Protein AF-A0A3N5Y6A4-F1 (afdb_monomer)

Foldseek 3Di:
DDDDDDDDDDPQPDDPPDRPPCDPVNVVCVVCVPVNLVVQVVDDPLSNVLSVLVVVLVVLLPDPDDDPVRLVVLVVQLPDQSWDWDADPVHRVDIDTNGDNNVSSVVSVLSVLLCVLLVVQVVCVVVVNHDLLVLQVDPSSVSSLLVNLVVDALVVLLVVVVVCVVVPVLVSPHDLSSLLSSCQRPVDLVSLLSLLVDDDDPSNVVVLVCLLVSDDPVSSLVSLLSSLVRLVRVLVSLLCLCARPVVPPSSVVSLVVLCVPPSRNVSSVVSNVPPDCPDD

Nearest PDB structures (foldseek):
  5qsu-assembly2_A  TM=1.923E-01  e=2.099E+00  Homo sapiens
  9hcj-assembly1_D0  TM=2.127E-01  e=3.971E+00  Dictyostelium discoideum

pLDDT: mean 81.41, std 21.02, range [21.42, 98.06]

Secondary structure (DSSP, 8-state):
---------------TT------HHHHHHHTTHHHHHHHHTTS-HHHHHHHHHHHHHHHHHH-SS--HHHHHHHHHGGG---EEEEE-SS-TT-EEEEEEHHHHHHHHHHHHHHHHHHHHHHHHHHTT---HHHHHHSHHHHHHHHHHHHHS-HHHHHHHHHHHHHTTGGGTT--HHHHHHHHHHH--HHHHHHHHHSPP-HHHHHHHHHHHHHS-HHHHHHHHHHHHTSHHHHHHHHHHHHHHHTTSHHHHHHHHHHTTSTTTHHHHHHHHHTS-----

Radius of gyration: 23.73 Å; Cα contacts (8 Å, |Δi|>4): 276; chains: 1; bounding box: 57×48×66 Å

Solvent-accessible surface area (backbone atoms only — not comparable to full-atom values): 16134 Å² total; per-residue (Å²): 144,80,90,83,86,77,88,85,81,89,83,78,83,83,57,92,86,65,81,78,82,72,48,73,66,55,55,61,47,62,77,37,58,69,61,47,51,58,61,39,65,76,50,59,70,69,61,36,50,52,49,53,51,50,54,50,47,58,52,57,56,70,48,90,78,79,53,72,67,55,54,51,51,40,60,67,31,53,80,46,84,57,62,44,67,45,72,29,91,91,41,81,92,40,71,40,78,77,42,49,46,20,62,48,27,47,51,34,52,53,50,51,54,29,52,53,50,19,52,52,49,50,51,27,50,77,71,73,61,63,56,64,57,64,34,53,74,34,69,66,46,37,52,8,47,42,53,40,52,73,72,50,54,48,75,55,33,36,54,52,50,52,52,39,56,74,72,42,44,85,78,50,71,62,50,51,65,52,51,40,40,48,31,74,41,34,59,42,69,68,57,47,53,55,52,47,70,44,86,79,48,76,42,43,54,54,49,61,73,40,34,80,82,68,42,58,71,73,58,28,51,51,52,30,58,57,31,32,74,33,74,96,41,21,55,60,24,44,34,50,43,43,74,76,32,58,87,38,69,69,49,42,53,49,50,61,51,30,53,74,32,88,90,37,19,67,49,38,51,51,30,55,70,66,53,67,89,80,69,136

Sequence (280 aa):
MVKLIGCFLLCVVATRGVAIEISYAQLAMLQNEGEASLQMSALNHEVTDIWHQHLRLHRLAKSEVVSVNEQTWVSSLLSTEAILSVPNPDHPNQQLVVVDIAKQASAVKILWEMKSMAEDIERQWQYGSLDWKNVVLHQDKSRAMRWWLTTISTARAEQVAEHAIQQGIEYVSVNNAMLSALIQQSRSPVLMQYLWANTPDAFTYQVLQQVPNQLNEADAIEQLIVASRNQPLASQAIMLLAKHYSHNQKAQMFLQSALNDPQLQWLTAAAVGMLKDSQP

Structure (mmCIF, N/CA/C/O backbone):
data_AF-A0A3N5Y6A4-F1
#
_entry.id   AF-A0A3N5Y6A4-F1
#
loop_
_atom_site.group_PDB
_atom_site.id
_atom_site.type_symbol
_atom_site.label_atom_id
_atom_site.label_alt_id
_atom_site.label_comp_id
_atom_site.label_asym_id
_atom_site.label_entity_id
_atom_site.label_seq_id
_atom_site.pdbx_PDB_ins_code
_atom_site.Cartn_x
_atom_site.Cartn_y
_atom_site.Cartn_z
_atom_site.occupancy
_atom_site.B_iso_or_equiv
_atom_site.auth_seq_id
_atom_site.auth_comp_id
_atom_site.auth_asym_id
_atom_site.auth_atom_id
_atom_site.pdbx_PDB_model_num
ATOM 1 N N . MET A 1 1 ? 29.453 32.729 -1.874 1.00 29.81 1 MET A N 1
ATOM 2 C CA . MET A 1 1 ? 28.543 32.764 -0.710 1.00 29.81 1 MET A CA 1
ATOM 3 C C . MET A 1 1 ? 27.140 33.056 -1.234 1.00 29.81 1 MET A C 1
ATOM 5 O O . MET A 1 1 ? 26.782 34.211 -1.387 1.00 29.81 1 MET A O 1
ATOM 9 N N . VAL A 1 2 ? 26.386 32.015 -1.598 1.00 23.30 2 VAL A N 1
ATOM 10 C CA . VAL A 1 2 ? 24.963 32.120 -1.952 1.00 23.30 2 VAL A CA 1
ATOM 11 C C . VAL A 1 2 ? 24.243 31.071 -1.115 1.00 23.30 2 VAL A C 1
ATOM 13 O O . VAL A 1 2 ? 24.497 29.878 -1.249 1.00 23.30 2 VAL A O 1
ATOM 16 N N . LYS A 1 3 ? 23.429 31.555 -0.176 1.00 25.36 3 LYS A N 1
ATOM 17 C CA . LYS A 1 3 ? 22.459 30.770 0.585 1.00 25.36 3 LYS A CA 1
ATOM 18 C C . LYS A 1 3 ? 21.300 30.438 -0.353 1.00 25.36 3 LYS A C 1
ATOM 20 O O . LYS A 1 3 ? 20.711 31.363 -0.902 1.00 25.36 3 LYS A O 1
ATOM 25 N N . LEU A 1 4 ? 20.927 29.168 -0.456 1.00 23.72 4 LEU A N 1
ATOM 26 C CA . LEU A 1 4 ? 19.594 28.764 -0.898 1.00 23.72 4 LEU A CA 1
ATOM 27 C C . LEU A 1 4 ? 19.011 27.827 0.160 1.00 23.72 4 LEU A C 1
ATOM 29 O O . LEU A 1 4 ? 19.348 26.654 0.264 1.00 23.72 4 LEU A O 1
ATOM 33 N N . ILE A 1 5 ? 18.199 28.447 1.012 1.00 24.91 5 ILE A N 1
ATOM 34 C CA . ILE A 1 5 ? 17.208 27.827 1.883 1.00 24.91 5 ILE A CA 1
ATOM 35 C C . ILE A 1 5 ? 15.956 27.638 1.023 1.00 24.91 5 ILE A C 1
ATOM 37 O O . ILE A 1 5 ? 15.548 28.587 0.355 1.00 24.91 5 ILE A O 1
ATOM 41 N N . GLY A 1 6 ? 15.314 26.474 1.089 1.00 21.42 6 GLY A N 1
ATOM 42 C CA . GLY A 1 6 ? 13.953 26.307 0.578 1.00 21.42 6 GLY A CA 1
ATOM 43 C C . GLY A 1 6 ? 13.579 24.849 0.349 1.00 21.42 6 GLY A C 1
ATOM 44 O O . GLY A 1 6 ? 14.158 24.203 -0.510 1.00 21.42 6 GLY A O 1
ATOM 45 N N . CYS A 1 7 ? 12.631 24.361 1.151 1.00 23.98 7 CYS A N 1
ATOM 46 C CA . CYS A 1 7 ? 11.949 23.063 1.102 1.00 23.98 7 CYS A CA 1
ATOM 47 C C . CYS A 1 7 ? 11.617 22.557 -0.314 1.00 23.98 7 CYS A C 1
ATOM 49 O O . CYS A 1 7 ? 11.451 23.384 -1.191 1.00 23.98 7 CYS A O 1
ATOM 51 N N . PHE A 1 8 ? 11.401 21.245 -0.507 1.00 23.36 8 PHE A N 1
ATOM 52 C CA . PHE A 1 8 ? 10.146 20.675 -1.054 1.00 23.36 8 PHE A CA 1
ATOM 53 C C . PHE A 1 8 ? 10.215 19.129 -1.198 1.00 23.36 8 PHE A C 1
ATOM 55 O O . PHE A 1 8 ? 11.091 18.584 -1.855 1.00 23.36 8 PHE A O 1
ATOM 62 N N . LEU A 1 9 ? 9.252 18.472 -0.530 1.00 23.77 9 LEU A N 1
ATOM 63 C CA . LEU A 1 9 ? 8.676 17.117 -0.661 1.00 23.77 9 LEU A CA 1
ATOM 64 C C . LEU A 1 9 ? 9.557 15.877 -0.960 1.00 23.77 9 LEU A C 1
ATOM 66 O O . LEU A 1 9 ? 9.969 15.626 -2.088 1.00 23.77 9 LEU A O 1
ATOM 70 N N . LEU A 1 10 ? 9.621 14.970 0.030 1.00 23.70 10 LEU A N 1
ATOM 71 C CA . LEU A 1 10 ? 9.764 13.527 -0.201 1.00 23.70 10 LEU A CA 1
ATOM 72 C C . LEU A 1 10 ? 8.507 12.994 -0.917 1.00 23.70 10 LEU A C 1
ATOM 74 O O . LEU A 1 10 ? 7.420 13.012 -0.343 1.00 23.70 10 LEU A O 1
ATOM 78 N N . CYS A 1 11 ? 8.661 12.437 -2.118 1.00 23.33 11 CYS A N 1
ATOM 79 C CA . CYS A 1 11 ? 7.702 11.487 -2.688 1.00 23.33 11 CYS A CA 1
ATOM 80 C C . CYS A 1 11 ? 8.304 10.081 -2.600 1.00 23.33 11 CYS A C 1
ATOM 82 O O . CYS A 1 11 ? 8.929 9.588 -3.534 1.00 23.33 11 CYS A O 1
ATOM 84 N N . VAL A 1 12 ? 8.135 9.441 -1.442 1.00 28.64 12 VAL A N 1
ATOM 85 C CA . VAL A 1 12 ? 8.373 8.004 -1.287 1.00 28.64 12 VAL A CA 1
ATOM 86 C C . VAL A 1 12 ? 7.067 7.309 -1.647 1.00 28.64 12 VAL A C 1
ATOM 88 O O . VAL A 1 12 ? 6.155 7.228 -0.825 1.00 28.64 12 VAL A O 1
ATOM 91 N N . VAL A 1 13 ? 6.954 6.801 -2.875 1.00 28.20 13 VAL A N 1
ATOM 92 C CA . VAL A 1 13 ? 5.905 5.826 -3.204 1.00 28.20 13 VAL A CA 1
ATOM 93 C C . VAL A 1 13 ? 6.341 4.490 -2.606 1.00 28.20 13 VAL A C 1
ATOM 95 O O . VAL A 1 13 ? 6.973 3.655 -3.249 1.00 28.20 13 VAL A O 1
ATOM 98 N N . ALA A 1 14 ? 6.054 4.315 -1.318 1.00 27.81 14 ALA A N 1
ATOM 99 C CA . ALA A 1 14 ? 6.255 3.060 -0.614 1.00 27.81 14 ALA A CA 1
ATOM 100 C C . ALA A 1 14 ? 5.181 2.054 -1.053 1.00 27.81 14 ALA A C 1
ATOM 102 O O . ALA A 1 14 ? 4.108 1.967 -0.466 1.00 27.81 14 ALA A O 1
ATOM 103 N N . THR A 1 15 ? 5.488 1.248 -2.066 1.00 29.31 15 THR A N 1
ATOM 104 C CA . THR A 1 15 ? 4.905 -0.092 -2.202 1.00 29.31 15 THR A CA 1
ATOM 105 C C . THR A 1 15 ? 6.057 -1.086 -2.131 1.00 29.31 15 THR A C 1
ATOM 107 O O . THR A 1 15 ? 6.825 -1.255 -3.074 1.00 29.31 15 THR A O 1
ATOM 110 N N . ARG A 1 16 ? 6.260 -1.704 -0.959 1.00 33.81 16 ARG A N 1
ATOM 111 C CA . ARG A 1 16 ? 7.357 -2.665 -0.782 1.00 33.81 16 ARG A CA 1
ATOM 112 C C . ARG A 1 16 ? 7.176 -3.838 -1.751 1.00 33.81 16 ARG A C 1
ATOM 114 O O . ARG A 1 16 ? 6.150 -4.516 -1.753 1.00 33.81 16 ARG A O 1
ATOM 121 N N . GLY A 1 17 ? 8.188 -3.978 -2.600 1.00 29.50 17 GLY A N 1
ATOM 122 C CA . GLY A 1 17 ? 8.308 -4.879 -3.743 1.00 29.50 17 GLY A CA 1
ATOM 123 C C . GLY A 1 17 ? 9.467 -4.438 -4.645 1.00 29.50 17 GLY A C 1
ATOM 124 O O . GLY A 1 17 ? 10.233 -5.278 -5.093 1.00 29.50 17 GLY A O 1
ATOM 125 N N . VAL A 1 18 ? 9.666 -3.123 -4.805 1.00 30.48 18 VAL A N 1
ATOM 126 C CA . VAL A 1 18 ? 10.885 -2.507 -5.357 1.00 30.48 18 VAL A CA 1
ATOM 127 C C . VAL A 1 18 ? 11.051 -1.143 -4.680 1.00 30.48 18 VAL A C 1
ATOM 129 O O . VAL A 1 18 ? 10.431 -0.164 -5.084 1.00 30.48 18 VAL A O 1
ATOM 132 N N . ALA A 1 19 ? 11.835 -1.066 -3.604 1.00 31.95 19 ALA A N 1
ATOM 133 C CA . ALA A 1 19 ? 12.287 0.230 -3.110 1.00 31.95 19 ALA A CA 1
ATOM 134 C C . ALA A 1 19 ? 13.387 0.705 -4.065 1.00 31.95 19 ALA A C 1
ATOM 136 O O . ALA A 1 19 ? 14.514 0.225 -3.999 1.00 31.95 19 ALA A O 1
ATOM 137 N N . ILE A 1 20 ? 13.047 1.593 -5.000 1.00 37.28 20 ILE A N 1
ATOM 138 C CA . ILE A 1 20 ? 14.066 2.384 -5.686 1.00 37.28 20 ILE A CA 1
ATOM 139 C C . ILE A 1 20 ? 14.471 3.448 -4.668 1.00 37.28 20 ILE A C 1
ATOM 141 O O . ILE A 1 20 ? 13.775 4.448 -4.499 1.00 37.28 20 ILE A O 1
ATOM 145 N N . GLU A 1 21 ? 15.545 3.196 -3.923 1.00 32.97 21 GLU A N 1
ATOM 146 C CA . GLU A 1 21 ? 16.225 4.248 -3.171 1.00 32.97 21 GLU A CA 1
ATOM 147 C C . GLU A 1 21 ? 16.802 5.232 -4.188 1.00 32.97 21 GLU A C 1
ATOM 149 O O . GLU A 1 21 ? 17.900 5.059 -4.708 1.00 32.97 21 GLU A O 1
ATOM 154 N N . ILE A 1 22 ? 16.006 6.243 -4.530 1.00 37.53 22 ILE A N 1
ATOM 155 C CA . ILE A 1 22 ? 16.483 7.401 -5.271 1.00 37.53 22 ILE A CA 1
ATOM 156 C C . ILE A 1 22 ? 17.215 8.264 -4.242 1.00 37.53 22 ILE A C 1
ATOM 158 O O . ILE A 1 22 ? 16.592 8.927 -3.414 1.00 37.53 22 ILE A O 1
ATOM 162 N N . SER A 1 23 ? 18.543 8.203 -4.246 1.00 38.47 23 SER A N 1
ATOM 163 C CA . SER A 1 23 ? 19.399 9.068 -3.437 1.00 38.47 23 SER A CA 1
ATOM 164 C C . SER A 1 23 ? 19.050 10.545 -3.671 1.00 38.47 23 SER A C 1
ATOM 166 O O . SER A 1 23 ? 18.637 10.944 -4.762 1.00 38.47 23 SER A O 1
ATOM 168 N N . TYR A 1 24 ? 19.265 11.393 -2.662 1.00 33.81 24 TYR A N 1
ATOM 169 C CA . TYR A 1 24 ? 19.078 12.847 -2.780 1.00 33.81 24 TYR A CA 1
ATOM 170 C C . TYR A 1 24 ? 19.855 13.460 -3.964 1.00 33.81 24 TYR A C 1
ATOM 172 O O . TYR A 1 24 ? 19.405 14.444 -4.545 1.00 33.81 24 TYR A O 1
ATOM 180 N N . ALA A 1 25 ? 20.972 12.844 -4.372 1.00 36.28 25 ALA A N 1
ATOM 181 C CA . ALA A 1 25 ? 21.728 13.221 -5.565 1.00 36.28 25 ALA A CA 1
ATOM 182 C C . ALA A 1 25 ? 20.976 12.906 -6.873 1.00 36.28 25 ALA A C 1
ATOM 184 O O . ALA A 1 25 ? 20.958 13.733 -7.782 1.00 36.28 25 ALA A O 1
ATOM 185 N N . GLN A 1 26 ? 20.290 11.760 -6.956 1.00 41.31 26 GLN A N 1
ATOM 186 C CA . GLN A 1 26 ? 19.441 11.412 -8.101 1.00 41.31 26 GLN A CA 1
ATOM 187 C C . GLN A 1 26 ? 18.209 12.331 -8.185 1.00 41.31 26 GLN A C 1
ATOM 189 O O . GLN A 1 26 ? 17.842 12.749 -9.277 1.00 41.31 26 GLN A O 1
ATOM 194 N N . LEU A 1 27 ? 17.619 12.736 -7.054 1.00 39.78 27 LEU A N 1
ATOM 195 C CA . LEU A 1 27 ? 16.531 13.728 -7.020 1.00 39.78 27 LEU A CA 1
ATOM 196 C C . LEU A 1 27 ? 16.988 15.139 -7.434 1.00 39.78 27 LEU A C 1
ATOM 198 O O . LEU A 1 27 ? 16.269 15.817 -8.167 1.00 39.78 27 LEU A O 1
ATOM 202 N N . ALA A 1 28 ? 18.188 15.563 -7.027 1.00 38.38 28 ALA A N 1
ATOM 203 C CA . ALA A 1 28 ? 18.762 16.851 -7.421 1.00 38.38 28 ALA A CA 1
ATOM 204 C C . ALA A 1 28 ? 19.146 16.906 -8.915 1.00 38.38 28 ALA A C 1
ATOM 206 O O . ALA A 1 28 ? 18.964 17.943 -9.548 1.00 38.38 28 ALA A O 1
ATOM 207 N N . MET A 1 29 ? 19.610 15.795 -9.507 1.00 43.16 29 MET A N 1
ATOM 208 C CA . MET A 1 29 ? 19.894 15.715 -10.952 1.00 43.16 29 MET A CA 1
ATOM 209 C C . MET A 1 29 ? 18.623 15.623 -11.817 1.00 43.16 29 MET A C 1
ATOM 211 O O . MET A 1 29 ? 18.630 16.081 -12.958 1.00 43.16 29 MET A O 1
ATOM 215 N N . LEU A 1 30 ? 17.522 15.080 -11.283 1.00 45.34 30 LEU A N 1
ATOM 216 C CA . LEU A 1 30 ? 16.233 14.964 -11.982 1.00 45.34 30 LEU A CA 1
ATOM 217 C C . LEU A 1 30 ? 15.452 16.287 -12.073 1.00 45.34 30 LEU A C 1
ATOM 219 O O . LEU A 1 30 ? 14.619 16.435 -12.963 1.00 45.34 30 LEU A O 1
ATOM 223 N N . GLN A 1 31 ? 15.702 17.261 -11.191 1.00 46.34 31 GLN A N 1
ATOM 224 C CA . GLN A 1 31 ? 15.016 18.564 -11.240 1.00 46.34 31 GLN A CA 1
ATOM 225 C C . GLN A 1 31 ? 15.518 19.480 -12.365 1.00 46.34 31 GLN A C 1
ATOM 227 O O . GLN A 1 31 ? 14.853 20.463 -12.682 1.00 46.34 31 GLN A O 1
ATOM 232 N N . ASN A 1 32 ? 16.649 19.147 -12.996 1.00 55.31 32 ASN A N 1
ATOM 233 C CA . ASN A 1 32 ? 17.253 19.960 -14.046 1.00 55.31 32 ASN A CA 1
ATOM 234 C C . ASN A 1 32 ? 17.803 19.083 -15.187 1.00 55.31 32 ASN A C 1
ATOM 236 O O . ASN A 1 32 ? 18.981 19.151 -15.539 1.00 55.31 32 ASN A O 1
ATOM 240 N N . GLU A 1 33 ? 16.935 18.246 -15.780 1.00 56.00 33 GLU A N 1
ATOM 241 C CA . GLU A 1 33 ? 17.269 17.311 -16.876 1.00 56.00 33 GLU A CA 1
ATOM 242 C C . GLU A 1 33 ? 18.083 17.980 -18.011 1.00 56.00 33 GLU A C 1
ATOM 244 O O . GLU A 1 33 ? 18.983 17.360 -18.582 1.00 56.00 33 GLU A O 1
ATOM 249 N N . GLY A 1 34 ? 17.816 19.262 -18.301 1.00 53.09 34 GLY A N 1
ATOM 250 C CA . GLY A 1 34 ? 18.542 20.054 -19.302 1.00 53.09 34 GLY A CA 1
ATOM 251 C C . GLY A 1 34 ? 19.971 20.441 -18.898 1.00 53.09 34 GLY A C 1
ATOM 252 O O . GLY A 1 34 ? 20.890 20.312 -19.705 1.00 53.09 34 GLY A O 1
ATOM 253 N N . GLU A 1 35 ? 20.192 20.865 -17.650 1.00 53.56 35 GLU A N 1
ATOM 254 C CA . GLU A 1 35 ? 21.533 21.213 -17.150 1.00 53.56 35 GLU A CA 1
ATOM 255 C C . GLU A 1 35 ? 22.391 19.963 -16.920 1.00 53.56 35 GLU A C 1
ATOM 257 O O . GLU A 1 35 ? 23.578 19.959 -17.255 1.00 53.56 35 GLU A O 1
ATOM 262 N N . ALA A 1 36 ? 21.785 18.872 -16.439 1.00 54.12 36 ALA A N 1
ATOM 263 C CA . ALA A 1 36 ? 22.457 17.586 -16.281 1.00 54.12 36 ALA A CA 1
ATOM 264 C C . ALA A 1 36 ? 22.908 17.012 -17.636 1.00 54.12 36 ALA A C 1
ATOM 266 O O . ALA A 1 36 ? 24.035 16.535 -17.759 1.00 54.12 36 ALA A O 1
ATOM 267 N N . SER A 1 37 ? 22.078 17.115 -18.683 1.00 51.84 37 SER A N 1
ATOM 268 C CA . SER A 1 37 ? 22.459 16.684 -20.036 1.00 51.84 37 SER A CA 1
ATOM 269 C C . SER A 1 37 ? 23.629 17.497 -20.607 1.00 51.84 37 SER A C 1
ATOM 271 O O . SER A 1 37 ? 24.486 16.930 -21.283 1.00 51.84 37 SER A O 1
ATOM 273 N N . LEU A 1 38 ? 23.694 18.805 -20.329 1.00 51.97 38 LEU A N 1
ATOM 274 C CA . LEU A 1 38 ? 24.788 19.675 -20.776 1.00 51.97 38 LEU A CA 1
ATOM 275 C C . LEU A 1 38 ? 26.102 19.367 -20.043 1.00 51.97 38 LEU A C 1
ATOM 277 O O . LEU A 1 38 ? 27.149 19.286 -20.682 1.00 51.97 38 LEU A O 1
ATOM 281 N N . GLN A 1 39 ? 26.060 19.119 -18.733 1.00 51.88 39 GLN A N 1
ATOM 282 C CA . GLN A 1 39 ? 27.253 18.766 -17.952 1.00 51.88 39 GLN A CA 1
ATOM 283 C C . GLN A 1 39 ? 27.778 17.358 -18.279 1.00 51.88 39 GLN A C 1
ATOM 285 O O . GLN A 1 39 ? 28.988 17.155 -18.342 1.00 51.88 39 GLN A O 1
ATOM 290 N N . MET A 1 40 ? 26.888 16.400 -18.556 1.00 51.22 40 MET A N 1
ATOM 291 C CA . MET A 1 40 ? 27.264 15.025 -18.919 1.00 51.22 40 MET A CA 1
ATOM 292 C C . MET A 1 40 ? 27.767 14.898 -20.364 1.00 51.22 40 MET A C 1
ATOM 294 O O . MET A 1 40 ? 28.529 13.983 -20.664 1.00 51.22 40 MET A O 1
ATOM 298 N N . SER A 1 41 ? 27.399 15.823 -21.260 1.00 47.47 41 SER A N 1
ATOM 299 C CA . SER A 1 41 ? 27.942 15.883 -22.629 1.00 47.47 41 SER A CA 1
ATOM 300 C C . SER A 1 41 ? 29.424 16.286 -22.691 1.00 47.47 41 SER A C 1
ATOM 302 O O . SER A 1 41 ? 30.064 16.131 -23.727 1.00 47.47 41 SER A O 1
ATOM 304 N N . ALA A 1 42 ? 29.979 16.778 -21.576 1.00 46.69 42 ALA A N 1
ATOM 305 C CA . ALA A 1 42 ? 31.404 17.057 -21.413 1.00 46.69 42 ALA A CA 1
ATOM 306 C C . ALA A 1 42 ? 32.217 15.836 -20.918 1.00 46.69 42 ALA A C 1
ATOM 308 O O . ALA A 1 42 ? 33.428 15.950 -20.728 1.00 46.69 42 ALA A O 1
ATOM 309 N N . LEU A 1 43 ? 31.570 14.685 -20.684 1.00 54.16 43 LEU A N 1
ATOM 310 C CA . LEU A 1 43 ? 32.196 13.432 -20.241 1.00 54.16 43 LEU A CA 1
ATOM 311 C C . LEU A 1 43 ? 32.405 12.451 -21.412 1.00 54.16 43 LEU A C 1
ATOM 313 O O . LEU A 1 43 ? 32.023 12.718 -22.547 1.00 54.16 43 LEU A O 1
ATOM 317 N N . ASN A 1 44 ? 33.050 11.310 -21.133 1.00 67.31 44 ASN A N 1
ATOM 318 C CA . ASN A 1 44 ? 33.272 10.226 -22.098 1.00 67.31 44 ASN A CA 1
ATOM 319 C C . ASN A 1 44 ? 31.950 9.768 -22.753 1.00 67.31 44 ASN A C 1
ATOM 321 O O . ASN A 1 44 ? 30.928 9.667 -22.075 1.00 67.31 44 ASN A O 1
ATOM 325 N N .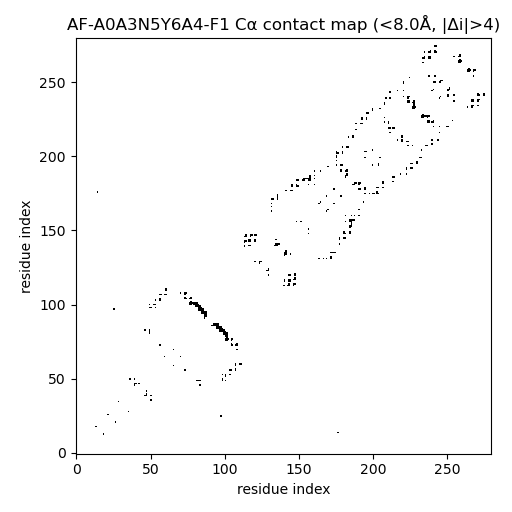 HIS A 1 45 ? 32.004 9.419 -24.042 1.00 70.69 45 HIS A N 1
ATOM 326 C CA . HIS A 1 45 ? 30.865 9.011 -24.873 1.00 70.69 45 HIS A CA 1
ATOM 327 C C . HIS A 1 45 ? 30.005 7.914 -24.219 1.00 70.69 45 HIS A C 1
ATOM 329 O O . HIS A 1 45 ? 28.779 7.972 -24.274 1.00 70.69 45 HIS A O 1
ATOM 335 N N . GLU A 1 46 ? 30.635 6.958 -23.535 1.00 74.44 46 GLU A N 1
ATOM 336 C CA . GLU A 1 46 ? 29.951 5.873 -22.823 1.00 74.44 46 GLU A CA 1
ATOM 337 C C . GLU A 1 46 ? 29.043 6.383 -21.688 1.00 74.44 46 GLU A C 1
ATOM 339 O O . GLU A 1 46 ? 27.909 5.933 -21.537 1.00 74.44 46 GLU A O 1
ATOM 344 N N . VAL A 1 47 ? 29.492 7.383 -20.923 1.00 76.00 47 VAL A N 1
ATOM 345 C CA . VAL A 1 47 ? 28.703 7.980 -19.831 1.00 76.00 47 VAL A CA 1
ATOM 346 C C . VAL A 1 47 ? 27.496 8.731 -20.388 1.00 76.00 47 VAL A C 1
ATOM 348 O O . VAL A 1 47 ? 26.392 8.631 -19.847 1.00 76.00 47 VAL A O 1
ATOM 351 N N . THR A 1 48 ? 27.693 9.461 -21.486 1.00 75.06 48 THR A N 1
ATOM 352 C CA . THR A 1 48 ? 26.625 10.188 -22.177 1.00 75.06 48 THR A CA 1
ATOM 353 C C . THR A 1 48 ? 25.563 9.230 -22.729 1.00 75.06 48 THR A C 1
ATOM 355 O O . THR A 1 48 ? 24.367 9.485 -22.568 1.00 75.06 48 THR A O 1
ATOM 358 N N . ASP A 1 49 ? 25.968 8.091 -23.295 1.00 84.56 49 ASP A N 1
ATOM 359 C CA . ASP A 1 49 ? 25.044 7.082 -23.825 1.00 84.56 49 ASP A CA 1
ATOM 360 C C . ASP A 1 49 ? 24.206 6.427 -22.723 1.00 84.56 49 ASP A C 1
ATOM 362 O O . ASP A 1 49 ? 22.981 6.335 -22.853 1.00 84.56 49 ASP A O 1
ATOM 366 N N . ILE A 1 50 ? 24.833 6.027 -21.610 1.00 85.44 50 ILE A N 1
ATOM 367 C CA . ILE A 1 50 ? 24.127 5.473 -20.444 1.00 85.44 50 ILE A CA 1
ATOM 368 C C . ILE A 1 50 ? 23.109 6.491 -19.915 1.00 85.44 50 ILE A C 1
ATOM 370 O O . ILE A 1 50 ? 21.960 6.146 -19.630 1.00 85.44 50 ILE A O 1
ATOM 374 N N . TRP A 1 51 ? 23.487 7.767 -19.843 1.00 84.19 51 TRP A N 1
ATOM 375 C CA . TRP A 1 51 ? 22.590 8.827 -19.392 1.00 84.19 51 TRP A CA 1
ATOM 376 C C . TRP A 1 51 ? 21.391 9.034 -20.331 1.00 84.19 51 TRP A C 1
ATOM 378 O O . TRP A 1 51 ? 20.251 9.147 -19.878 1.00 84.19 51 TRP A O 1
ATOM 388 N N . HIS A 1 52 ? 21.600 9.017 -21.649 1.00 87.00 52 HIS A N 1
ATOM 389 C CA . HIS A 1 52 ? 20.497 9.106 -22.608 1.00 87.00 52 HIS A CA 1
ATOM 390 C C . HIS A 1 52 ? 19.555 7.900 -22.539 1.00 87.00 52 HIS A C 1
ATOM 392 O O . HIS A 1 52 ? 18.334 8.072 -22.623 1.00 87.00 52 HIS A O 1
ATOM 398 N N . GLN A 1 53 ? 20.091 6.690 -22.349 1.00 91.50 53 GLN A N 1
ATOM 399 C CA . GLN A 1 53 ? 19.279 5.489 -22.141 1.00 91.50 53 GLN A CA 1
ATOM 400 C C . GLN A 1 53 ? 18.436 5.610 -20.866 1.00 91.50 53 GLN A C 1
ATOM 402 O O . GLN A 1 53 ? 17.234 5.345 -20.911 1.00 91.50 53 GLN A O 1
ATOM 407 N N . HIS A 1 54 ? 19.028 6.096 -19.772 1.00 89.50 54 HIS A N 1
ATOM 408 C CA . HIS A 1 54 ? 18.329 6.381 -18.519 1.00 89.50 54 HIS A CA 1
ATOM 409 C C . HIS A 1 54 ? 17.155 7.354 -18.714 1.00 89.50 54 HIS A C 1
ATOM 411 O O . HIS A 1 54 ? 16.016 7.037 -18.360 1.00 89.50 54 HIS A O 1
ATOM 417 N N . LEU A 1 55 ? 17.398 8.510 -19.341 1.00 87.44 55 LEU A N 1
ATOM 418 C CA . LEU A 1 55 ? 16.356 9.511 -19.594 1.00 87.44 55 LEU A CA 1
ATOM 419 C C . LEU A 1 55 ? 15.238 8.965 -20.491 1.00 87.44 55 LEU A C 1
ATOM 421 O O . LEU A 1 55 ? 14.053 9.233 -20.265 1.00 87.44 55 LEU A O 1
ATOM 425 N N . ARG A 1 56 ? 15.593 8.168 -21.504 1.00 91.81 56 ARG A N 1
ATOM 426 C CA . ARG A 1 56 ? 14.608 7.537 -22.386 1.00 91.81 56 ARG A CA 1
ATOM 427 C C . ARG A 1 56 ? 13.763 6.506 -21.642 1.00 91.81 56 ARG A C 1
ATOM 429 O O . ARG A 1 56 ? 12.546 6.519 -21.810 1.00 91.81 56 ARG A O 1
ATOM 436 N N . LEU A 1 57 ? 14.364 5.660 -20.805 1.00 90.00 57 LEU A N 1
ATOM 437 C CA . LEU A 1 57 ? 13.637 4.704 -19.963 1.00 90.00 57 LEU A CA 1
ATOM 438 C C . LEU A 1 57 ? 12.675 5.415 -19.007 1.00 90.00 57 LEU A C 1
ATOM 440 O O . LEU A 1 57 ? 11.518 5.016 -18.890 1.00 90.00 57 LEU A O 1
ATOM 444 N N . HIS A 1 58 ? 13.108 6.515 -18.393 1.00 86.75 58 HIS A N 1
ATOM 445 C CA . HIS A 1 58 ? 12.255 7.322 -17.522 1.00 86.75 58 HIS A CA 1
ATOM 446 C C . HIS A 1 58 ? 11.052 7.925 -18.267 1.00 86.75 58 HIS A C 1
ATOM 448 O O . HIS A 1 58 ? 9.926 7.881 -17.766 1.00 86.75 58 HIS A O 1
ATOM 454 N N . ARG A 1 59 ? 11.255 8.432 -19.492 1.00 88.12 59 ARG A N 1
ATOM 455 C CA . ARG A 1 59 ? 10.158 8.906 -20.353 1.00 88.12 59 ARG A CA 1
ATOM 456 C C . ARG A 1 59 ? 9.183 7.775 -20.684 1.00 88.12 59 ARG A C 1
ATOM 458 O O . ARG A 1 59 ? 7.978 7.938 -20.525 1.00 88.12 59 ARG A O 1
ATOM 465 N N . LEU A 1 60 ? 9.713 6.626 -21.091 1.00 88.19 60 LEU A N 1
ATOM 466 C CA . LEU A 1 60 ? 8.942 5.445 -21.478 1.00 88.19 60 LEU A CA 1
ATOM 467 C C . LEU A 1 60 ? 8.126 4.841 -20.327 1.00 88.19 60 LEU A C 1
ATOM 469 O O . LEU A 1 60 ? 7.022 4.349 -20.559 1.00 88.19 60 LEU A O 1
ATOM 473 N N . ALA A 1 61 ? 8.611 4.931 -19.087 1.00 86.50 61 ALA A N 1
ATOM 474 C CA . ALA A 1 61 ? 7.844 4.543 -17.903 1.00 86.50 61 ALA A CA 1
ATOM 475 C C . ALA A 1 61 ? 6.521 5.331 -17.793 1.00 86.50 61 ALA A C 1
ATOM 477 O O . ALA A 1 61 ? 5.479 4.792 -17.405 1.00 86.50 61 ALA A O 1
ATOM 478 N N . LYS A 1 62 ? 6.558 6.617 -18.157 1.00 83.12 62 LYS A N 1
ATOM 479 C CA . LYS A 1 62 ? 5.421 7.541 -18.052 1.00 83.12 62 LYS A CA 1
ATOM 480 C C . LYS A 1 62 ? 4.481 7.474 -19.253 1.00 83.12 62 LYS A C 1
ATOM 482 O O . LYS A 1 62 ? 3.317 7.818 -19.096 1.00 83.12 62 LYS A O 1
ATOM 487 N N . SER A 1 63 ? 4.948 6.992 -20.403 1.00 83.75 63 SER A N 1
ATOM 488 C CA . SER A 1 63 ? 4.126 6.849 -21.606 1.00 83.75 63 SER A CA 1
ATOM 489 C C . SER A 1 63 ? 2.897 5.958 -21.378 1.00 83.75 63 SER A C 1
ATOM 491 O O . SER A 1 63 ? 2.973 4.919 -20.714 1.00 83.75 63 SER A O 1
ATOM 493 N N . GLU A 1 64 ? 1.763 6.376 -21.940 1.00 76.25 64 GLU A N 1
ATOM 494 C CA . GLU A 1 64 ? 0.530 5.577 -22.014 1.00 76.25 64 GLU A CA 1
ATOM 495 C C . GLU A 1 64 ? 0.565 4.631 -23.217 1.00 76.25 64 GLU A C 1
ATOM 497 O O . GLU A 1 64 ? 0.239 3.456 -23.098 1.00 76.25 64 GLU A O 1
ATOM 502 N N . VAL A 1 65 ? 1.047 5.126 -24.360 1.00 82.06 65 VAL A N 1
ATOM 503 C CA . VAL A 1 65 ? 1.195 4.350 -25.593 1.00 82.06 65 VAL A CA 1
ATOM 504 C C . VAL A 1 65 ? 2.672 4.109 -25.863 1.00 82.06 65 VAL A C 1
ATOM 506 O O . VAL A 1 65 ? 3.480 5.038 -25.834 1.00 82.06 65 VAL A O 1
ATOM 509 N N . VAL A 1 66 ? 3.014 2.854 -26.138 1.00 86.69 66 VAL A N 1
ATOM 510 C CA . VAL A 1 66 ? 4.384 2.413 -26.404 1.00 86.69 66 VAL A CA 1
ATOM 511 C C . VAL A 1 66 ? 4.392 1.627 -27.704 1.00 86.69 66 VAL A C 1
ATOM 513 O O . VAL A 1 66 ? 3.628 0.678 -27.875 1.00 86.69 66 VAL A O 1
ATOM 516 N N . SER A 1 67 ? 5.263 2.014 -28.629 1.00 91.06 67 SER A N 1
ATOM 517 C CA . SER A 1 67 ? 5.427 1.324 -29.906 1.00 91.06 67 SER A CA 1
ATOM 518 C C . SER A 1 67 ? 6.151 -0.019 -29.752 1.00 91.06 67 SER A C 1
ATOM 520 O O . SER A 1 67 ? 6.956 -0.220 -28.842 1.00 91.06 67 SER A O 1
ATOM 522 N N . VAL A 1 68 ? 5.944 -0.932 -30.708 1.00 91.62 68 VAL A N 1
ATOM 523 C CA . VAL A 1 68 ? 6.663 -2.222 -30.771 1.00 91.62 68 VAL A CA 1
ATOM 524 C C . VAL A 1 68 ? 8.183 -2.018 -30.794 1.00 91.62 68 VAL A C 1
ATOM 526 O O . VAL A 1 68 ? 8.925 -2.771 -30.163 1.00 91.62 68 VAL A O 1
ATOM 529 N N . ASN A 1 69 ? 8.656 -0.963 -31.462 1.00 93.62 69 ASN A N 1
ATOM 530 C CA . ASN A 1 69 ? 10.078 -0.625 -31.509 1.00 93.62 69 ASN A CA 1
ATOM 531 C C . ASN A 1 69 ? 10.620 -0.244 -30.126 1.00 93.62 69 ASN A C 1
ATOM 533 O O . ASN A 1 69 ? 11.722 -0.648 -29.766 1.00 93.62 69 ASN A O 1
ATOM 537 N N . GLU A 1 70 ? 9.854 0.501 -29.330 1.00 92.56 70 GLU A N 1
ATOM 538 C CA . GLU A 1 70 ? 10.238 0.860 -27.962 1.00 92.56 70 GLU A CA 1
ATOM 539 C C . GLU A 1 70 ? 10.197 -0.347 -27.026 1.00 92.56 70 GLU A C 1
ATOM 541 O O . GLU A 1 70 ? 11.110 -0.513 -26.221 1.00 92.56 70 GLU A O 1
ATOM 546 N N . GLN A 1 71 ? 9.210 -1.233 -27.174 1.00 92.94 71 GLN A N 1
ATOM 547 C CA . GLN A 1 71 ? 9.159 -2.493 -26.426 1.00 92.94 71 GLN A CA 1
ATOM 548 C C . GLN A 1 71 ? 10.352 -3.400 -26.748 1.00 92.94 71 GLN A C 1
ATOM 550 O O . GLN A 1 71 ? 10.971 -3.970 -25.846 1.00 92.94 71 GLN A O 1
ATOM 555 N N . THR A 1 72 ? 10.709 -3.494 -28.030 1.00 94.94 72 THR A N 1
ATOM 556 C CA . THR A 1 72 ? 11.876 -4.255 -28.495 1.00 94.94 72 THR A CA 1
ATOM 557 C C . THR A 1 72 ? 13.167 -3.641 -27.958 1.00 94.94 72 THR A C 1
ATOM 559 O O . THR A 1 72 ? 14.026 -4.358 -27.448 1.00 94.94 72 THR A O 1
ATOM 562 N N . TRP A 1 73 ? 13.280 -2.311 -27.992 1.00 95.88 73 TRP A N 1
ATOM 563 C CA . TRP A 1 73 ? 14.422 -1.590 -27.438 1.00 95.88 73 TRP A CA 1
ATOM 564 C C . TRP A 1 73 ? 14.572 -1.828 -25.931 1.00 95.88 73 TRP A C 1
ATOM 566 O O . TRP A 1 73 ? 15.640 -2.250 -25.501 1.00 95.88 73 TRP A O 1
ATOM 576 N N . VAL A 1 74 ? 13.511 -1.674 -25.130 1.00 9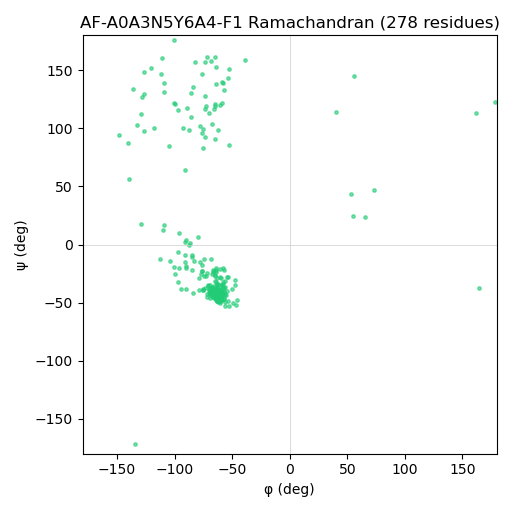4.81 74 VAL A N 1
ATOM 577 C CA . VAL A 1 74 ? 13.562 -1.974 -23.684 1.00 94.81 74 VAL A CA 1
ATOM 578 C C . VAL A 1 74 ? 13.931 -3.435 -23.432 1.00 94.81 74 VAL A C 1
ATOM 580 O O . VAL A 1 74 ? 14.749 -3.717 -22.561 1.00 94.81 74 VAL A O 1
ATOM 583 N N . SER A 1 75 ? 13.396 -4.366 -24.224 1.00 94.81 75 SER A N 1
ATOM 584 C CA . SER A 1 75 ? 13.729 -5.790 -24.099 1.00 94.81 75 SER A CA 1
ATOM 585 C C . SER A 1 75 ? 15.207 -6.069 -24.379 1.00 94.81 75 SER A C 1
ATOM 587 O O . SER A 1 75 ? 15.809 -6.882 -23.681 1.00 94.81 75 SER A O 1
ATOM 589 N N . SER A 1 76 ? 15.812 -5.365 -25.341 1.00 96.00 76 SER A N 1
ATOM 590 C CA . SER A 1 76 ? 17.245 -5.495 -25.643 1.00 96.00 76 SER A CA 1
ATOM 591 C C . SER A 1 76 ? 18.154 -5.003 -24.510 1.00 96.00 76 SER A C 1
ATOM 593 O O . SER A 1 76 ? 19.290 -5.453 -24.392 1.00 96.00 76 SER A O 1
ATOM 595 N N . LEU A 1 77 ? 17.649 -4.116 -23.646 1.00 94.12 77 LEU A N 1
ATOM 596 C CA . LEU A 1 77 ? 18.397 -3.564 -22.518 1.00 94.12 77 LEU A CA 1
ATOM 597 C C . LEU A 1 77 ? 18.367 -4.453 -21.270 1.00 94.12 77 LEU A C 1
ATOM 599 O O . LEU A 1 77 ? 19.106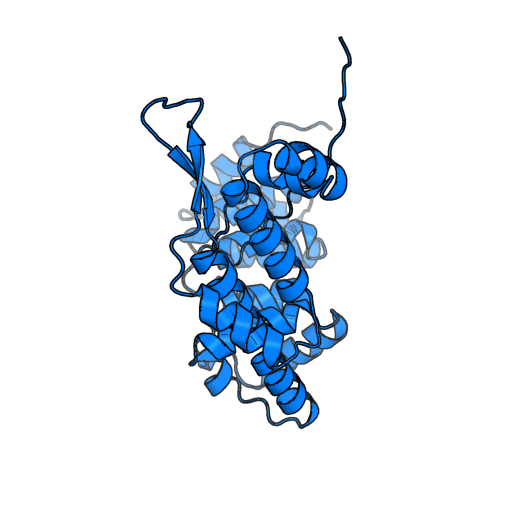 -4.187 -20.331 1.00 94.12 77 LEU A O 1
ATOM 603 N N . LEU A 1 78 ? 17.559 -5.515 -21.230 1.00 92.25 78 LEU A N 1
ATOM 604 C CA . LEU A 1 78 ? 17.442 -6.371 -20.039 1.00 92.25 78 LEU A CA 1
ATOM 605 C C . LEU A 1 78 ? 18.732 -7.132 -19.700 1.00 92.25 78 LEU A C 1
ATOM 607 O O . LEU A 1 78 ? 18.909 -7.539 -18.555 1.00 92.25 78 LEU A O 1
ATOM 611 N N . SER A 1 79 ? 19.614 -7.327 -20.680 1.00 92.81 79 SER A N 1
ATOM 612 C CA . SER A 1 79 ? 20.892 -8.030 -20.529 1.00 92.81 79 SER A CA 1
ATOM 613 C C . SER A 1 79 ? 22.109 -7.106 -20.628 1.00 92.81 79 SER A C 1
ATOM 615 O O . SER A 1 79 ? 23.218 -7.594 -20.817 1.00 92.81 79 SER A O 1
ATOM 617 N N . THR A 1 80 ? 21.919 -5.784 -20.583 1.00 92.56 80 THR A N 1
ATOM 618 C CA . THR A 1 80 ? 23.041 -4.840 -20.669 1.00 92.56 80 THR A CA 1
ATOM 619 C C . THR A 1 80 ? 23.821 -4.773 -19.355 1.00 92.56 80 THR A C 1
ATOM 621 O O . THR A 1 80 ? 23.236 -4.847 -18.277 1.00 92.56 80 THR A O 1
ATOM 624 N N . GLU A 1 81 ? 25.133 -4.562 -19.440 1.00 92.06 81 GLU A N 1
ATOM 625 C CA . GLU A 1 81 ? 26.002 -4.280 -18.285 1.00 92.06 81 GLU A CA 1
ATOM 626 C C . GLU A 1 81 ? 26.239 -2.770 -18.093 1.00 92.06 81 GLU A C 1
ATOM 628 O O . GLU A 1 81 ? 27.074 -2.355 -17.294 1.00 92.06 81 GLU A O 1
ATOM 633 N N . ALA A 1 82 ? 25.494 -1.934 -18.824 1.00 90.06 82 ALA A N 1
ATOM 634 C CA . ALA A 1 82 ? 25.564 -0.480 -18.752 1.00 90.06 82 ALA A CA 1
ATOM 635 C C . ALA A 1 82 ? 25.184 0.044 -17.354 1.00 90.06 82 ALA A C 1
ATOM 637 O O . ALA A 1 82 ? 24.002 0.197 -17.016 1.00 90.06 82 ALA A O 1
ATOM 638 N N . ILE A 1 83 ? 26.211 0.336 -16.555 1.00 87.75 83 ILE A N 1
ATOM 639 C CA . ILE A 1 83 ? 26.107 0.825 -15.181 1.00 87.75 83 ILE A CA 1
ATOM 640 C C . ILE A 1 83 ? 26.917 2.115 -15.045 1.00 87.75 83 ILE A C 1
ATOM 642 O O . ILE A 1 83 ? 28.099 2.162 -15.376 1.00 87.75 83 ILE A O 1
ATOM 646 N N . LEU A 1 84 ? 26.292 3.154 -14.493 1.00 84.25 84 LEU A N 1
ATOM 647 C CA . LEU A 1 84 ? 26.984 4.359 -14.048 1.00 84.25 84 LEU A CA 1
ATOM 648 C C . LEU A 1 84 ? 27.163 4.294 -12.535 1.00 84.25 84 LEU A C 1
ATOM 650 O O . LEU A 1 84 ? 26.172 4.232 -11.803 1.00 84.25 84 LEU A O 1
ATOM 654 N N . SER A 1 85 ? 28.408 4.368 -12.070 1.00 82.56 85 SER A N 1
ATOM 655 C CA . SER A 1 85 ? 28.738 4.383 -10.644 1.00 82.56 85 SER A CA 1
ATOM 656 C C . SER A 1 85 ? 29.617 5.575 -10.286 1.00 82.56 85 SER A C 1
ATOM 658 O O . SER A 1 85 ? 30.434 6.020 -11.090 1.00 82.56 85 SER A O 1
ATOM 660 N N . VAL A 1 86 ? 29.467 6.079 -9.062 1.00 79.00 86 VAL A N 1
ATOM 661 C CA . VAL A 1 86 ? 30.307 7.139 -8.488 1.00 79.00 86 VAL A CA 1
ATOM 662 C C . VAL A 1 86 ? 30.993 6.637 -7.216 1.00 79.00 86 VAL A C 1
ATOM 664 O O . VAL A 1 86 ? 30.453 5.755 -6.547 1.00 79.00 86 VAL A O 1
ATOM 667 N N . PRO A 1 87 ? 32.173 7.159 -6.844 1.00 74.25 87 PRO A N 1
ATOM 668 C CA . PRO A 1 87 ? 32.791 6.831 -5.562 1.00 74.25 87 PRO A CA 1
ATOM 669 C C . PRO A 1 87 ? 31.876 7.202 -4.388 1.00 74.25 87 PRO A C 1
ATOM 671 O O . PRO A 1 87 ? 31.250 8.264 -4.401 1.00 74.25 87 PRO A O 1
ATOM 674 N N . ASN A 1 88 ? 31.812 6.350 -3.365 1.00 78.00 88 ASN A N 1
ATOM 675 C CA . ASN A 1 88 ? 31.101 6.675 -2.133 1.00 78.00 88 ASN A CA 1
ATOM 676 C C . ASN A 1 88 ? 31.918 7.715 -1.334 1.00 78.00 88 ASN A C 1
ATOM 678 O O . ASN A 1 88 ? 33.053 7.410 -0.951 1.00 78.00 88 ASN A O 1
ATOM 682 N N . PRO A 1 89 ? 31.377 8.920 -1.059 1.00 71.94 89 PRO A N 1
ATOM 683 C CA . PRO A 1 89 ? 32.107 9.963 -0.338 1.00 71.94 89 PRO A CA 1
ATOM 684 C C . PRO A 1 89 ? 32.471 9.563 1.100 1.00 71.94 89 PRO A C 1
ATOM 686 O O . PRO A 1 89 ? 33.502 10.006 1.602 1.00 71.94 89 PRO A O 1
ATOM 689 N N . ASP A 1 90 ? 31.679 8.693 1.734 1.00 77.00 90 ASP A N 1
ATOM 690 C CA . ASP A 1 90 ? 31.895 8.239 3.114 1.00 77.00 90 ASP A CA 1
ATOM 691 C C . ASP A 1 90 ? 32.779 6.981 3.189 1.00 77.00 90 ASP A C 1
ATOM 693 O O . ASP A 1 90 ? 33.368 6.667 4.227 1.00 77.00 90 ASP A O 1
ATOM 697 N N . HIS A 1 91 ? 32.911 6.259 2.071 1.00 79.25 91 HIS A N 1
ATOM 698 C CA . HIS A 1 91 ? 33.672 5.014 1.973 1.00 79.25 91 HIS A CA 1
ATOM 699 C C . HIS A 1 91 ? 34.450 4.952 0.645 1.00 79.25 91 HIS A C 1
ATOM 701 O O . HIS A 1 91 ? 33.973 4.345 -0.310 1.00 79.25 91 HIS A O 1
ATOM 707 N N . PRO A 1 92 ? 35.682 5.493 0.571 1.00 74.75 92 PRO A N 1
ATOM 708 C CA . PRO A 1 92 ? 36.435 5.659 -0.684 1.00 74.75 92 PRO A CA 1
ATOM 709 C C . PRO A 1 92 ? 36.694 4.374 -1.489 1.00 74.75 92 PRO A C 1
ATOM 711 O O . PRO A 1 92 ? 36.955 4.435 -2.687 1.00 74.75 92 PRO A O 1
ATOM 714 N N . ASN A 1 93 ? 36.613 3.209 -0.840 1.00 83.44 93 ASN A N 1
ATOM 715 C CA . ASN A 1 93 ? 36.777 1.895 -1.470 1.00 83.44 93 ASN A CA 1
ATOM 716 C C . ASN A 1 93 ? 35.452 1.294 -1.976 1.00 83.44 93 ASN A C 1
ATOM 718 O O . ASN A 1 93 ? 35.435 0.158 -2.446 1.00 83.44 93 ASN A O 1
ATOM 722 N N . GLN A 1 94 ? 34.337 2.013 -1.840 1.00 80.81 94 GLN A N 1
ATOM 723 C CA . GLN A 1 94 ? 33.015 1.593 -2.290 1.00 80.81 94 GLN A CA 1
ATOM 724 C C . GLN A 1 94 ? 32.553 2.460 -3.458 1.00 80.81 94 GLN A C 1
ATOM 726 O O . GLN A 1 94 ? 32.838 3.656 -3.528 1.00 80.81 94 GLN A O 1
ATOM 731 N N . GLN A 1 95 ? 31.795 1.847 -4.360 1.00 79.75 95 GLN A N 1
ATOM 732 C CA . GLN A 1 95 ? 31.106 2.545 -5.435 1.00 79.75 95 GLN A CA 1
ATOM 733 C C . GLN A 1 95 ? 29.602 2.540 -5.179 1.00 79.75 95 GLN A C 1
ATOM 735 O O . GLN A 1 95 ? 29.033 1.537 -4.748 1.00 79.75 95 GLN A O 1
ATOM 740 N N . LEU A 1 96 ? 28.967 3.672 -5.457 1.00 78.25 96 LEU A N 1
ATOM 741 C CA . LEU A 1 96 ? 27.524 3.840 -5.457 1.00 78.25 96 LEU A CA 1
ATOM 742 C C . LEU A 1 96 ? 27.032 3.757 -6.895 1.00 78.25 96 LEU A C 1
ATOM 744 O O . LEU A 1 96 ? 27.426 4.563 -7.737 1.00 78.25 96 LEU A O 1
ATOM 748 N N . VAL A 1 97 ? 26.152 2.798 -7.165 1.00 82.25 97 VAL A N 1
ATOM 749 C CA . VAL A 1 97 ? 25.487 2.678 -8.462 1.00 82.25 97 VAL A CA 1
ATOM 750 C C . VAL A 1 97 ? 24.439 3.784 -8.582 1.00 82.25 97 VAL A C 1
ATOM 752 O O . VAL A 1 97 ? 23.474 3.821 -7.822 1.00 82.25 97 VAL A O 1
ATOM 755 N N . VAL A 1 98 ? 24.628 4.683 -9.546 1.00 81.62 98 VAL A N 1
ATOM 756 C CA . VAL A 1 98 ? 23.726 5.809 -9.834 1.00 81.62 98 VAL A CA 1
ATOM 757 C C . VAL A 1 98 ? 22.721 5.443 -10.922 1.00 81.62 98 VAL A C 1
ATOM 759 O O . VAL A 1 98 ? 21.555 5.826 -10.838 1.00 81.62 98 VAL A O 1
ATOM 762 N N . VAL A 1 99 ? 23.147 4.687 -11.934 1.00 85.25 99 VAL A N 1
ATOM 763 C CA . VAL A 1 99 ? 22.284 4.205 -13.020 1.00 85.25 99 VAL A CA 1
ATOM 764 C C . VAL A 1 99 ? 22.610 2.746 -13.290 1.00 85.25 99 VAL A C 1
ATOM 766 O O . VAL A 1 99 ? 23.771 2.380 -13.414 1.00 85.25 99 VAL A O 1
ATOM 769 N N . ASP A 1 100 ? 21.572 1.930 -13.417 1.00 90.69 100 ASP A N 1
ATOM 770 C CA . ASP A 1 100 ? 21.655 0.537 -13.846 1.00 90.69 100 ASP A CA 1
ATOM 771 C C . ASP A 1 100 ? 20.578 0.341 -14.913 1.00 90.69 100 ASP A C 1
ATOM 773 O O . ASP A 1 100 ? 19.378 0.318 -14.609 1.00 90.69 100 ASP A O 1
ATOM 777 N N . ILE A 1 101 ? 20.999 0.310 -16.178 1.00 92.12 101 ILE A N 1
ATOM 778 C CA . ILE A 1 101 ? 20.071 0.326 -17.310 1.00 92.12 101 ILE A CA 1
ATOM 779 C C . ILE A 1 101 ? 19.254 -0.963 -17.373 1.00 92.12 101 ILE A C 1
ATOM 781 O O . ILE A 1 101 ? 18.055 -0.895 -17.642 1.00 92.12 101 ILE A O 1
ATOM 785 N N . ALA A 1 102 ? 19.844 -2.118 -17.056 1.00 92.06 102 ALA A N 1
ATOM 786 C CA . ALA A 1 102 ? 19.121 -3.387 -17.039 1.00 92.06 102 ALA A CA 1
ATOM 787 C C . ALA A 1 102 ? 18.015 -3.389 -15.977 1.00 92.06 102 ALA A C 1
ATOM 789 O O . ALA A 1 102 ? 16.868 -3.750 -16.267 1.00 92.06 102 ALA A O 1
ATOM 790 N N . LYS A 1 103 ? 18.314 -2.914 -14.759 1.00 90.69 103 LYS A N 1
ATOM 791 C CA . LYS A 1 103 ? 17.298 -2.784 -13.702 1.00 90.69 103 LYS A CA 1
ATOM 792 C C . LYS A 1 103 ? 16.196 -1.802 -14.081 1.00 90.69 103 LYS A C 1
ATOM 794 O O . LYS A 1 103 ? 15.023 -2.088 -13.844 1.00 90.69 103 LYS A O 1
ATOM 799 N N . GLN A 1 104 ? 16.543 -0.669 -14.686 1.00 91.94 104 GLN A N 1
ATOM 800 C CA . GLN A 1 104 ? 15.551 0.313 -15.126 1.00 91.94 104 GLN A CA 1
ATOM 801 C C . GLN A 1 104 ? 14.681 -0.217 -16.271 1.00 91.94 104 GLN A C 1
ATOM 803 O O . GLN A 1 104 ? 13.466 -0.051 -16.229 1.00 91.94 104 GLN A O 1
ATOM 808 N N . ALA A 1 105 ? 15.264 -0.906 -17.253 1.00 90.38 105 ALA A N 1
ATOM 809 C CA . ALA A 1 105 ? 14.526 -1.553 -18.335 1.00 90.38 105 ALA A CA 1
ATOM 810 C C . ALA A 1 105 ? 13.557 -2.619 -17.804 1.00 90.38 105 ALA A C 1
ATOM 812 O O . ALA A 1 105 ? 12.393 -2.655 -18.206 1.00 90.38 105 ALA A O 1
ATOM 813 N N . SER A 1 106 ? 14.003 -3.428 -16.839 1.00 91.25 106 SER A N 1
ATOM 814 C CA . SER A 1 106 ? 13.151 -4.395 -16.143 1.00 91.25 106 SER A CA 1
ATOM 815 C C . SER A 1 106 ? 11.987 -3.710 -15.420 1.00 91.25 106 SER A C 1
ATOM 817 O O . SER A 1 106 ? 10.835 -4.108 -15.583 1.00 91.25 106 SER A O 1
ATOM 819 N N . ALA A 1 107 ? 12.251 -2.616 -14.698 1.00 88.25 107 ALA A N 1
ATOM 820 C CA . ALA A 1 107 ? 11.212 -1.844 -14.018 1.00 88.25 107 ALA A CA 1
ATOM 821 C C . ALA A 1 107 ? 10.192 -1.231 -14.995 1.00 88.25 107 ALA A C 1
ATOM 823 O O . ALA A 1 107 ? 8.990 -1.299 -14.742 1.00 88.25 107 ALA A O 1
ATOM 824 N N . VAL A 1 108 ? 10.650 -0.677 -16.125 1.00 90.62 108 VAL A N 1
ATOM 825 C CA . VAL A 1 108 ? 9.775 -0.154 -17.190 1.00 90.62 108 VAL A CA 1
ATOM 826 C C . VAL A 1 108 ? 8.891 -1.262 -17.755 1.00 90.62 108 VAL A C 1
ATOM 828 O O . VAL A 1 108 ? 7.682 -1.074 -17.879 1.00 90.62 108 VAL A O 1
ATOM 831 N N . LYS A 1 109 ? 9.467 -2.435 -18.041 1.00 89.75 109 LYS A N 1
ATOM 832 C CA . LYS A 1 109 ? 8.718 -3.588 -18.546 1.00 89.75 109 LYS A CA 1
ATOM 833 C C . LYS A 1 109 ? 7.639 -4.046 -17.559 1.00 89.75 109 LYS A C 1
ATOM 835 O O . LYS A 1 109 ? 6.484 -4.177 -17.952 1.00 89.75 109 LYS A O 1
ATOM 840 N N . ILE A 1 110 ? 7.992 -4.206 -16.281 1.00 88.00 110 ILE A N 1
ATOM 841 C CA . ILE A 1 110 ? 7.040 -4.568 -15.217 1.00 88.00 110 ILE A CA 1
ATOM 842 C C . ILE A 1 110 ? 5.919 -3.527 -15.115 1.00 88.00 110 ILE A C 1
ATOM 844 O O . ILE A 1 110 ? 4.756 -3.887 -14.951 1.00 88.00 110 ILE A O 1
ATOM 848 N N . LEU A 1 111 ? 6.243 -2.236 -15.229 1.00 88.06 111 LEU A N 1
ATOM 849 C CA . LEU A 1 111 ? 5.245 -1.171 -15.177 1.00 88.06 111 LEU A CA 1
ATOM 850 C C . LEU A 1 111 ? 4.257 -1.248 -16.348 1.00 88.06 111 LEU A C 1
ATOM 852 O O . LEU A 1 111 ? 3.062 -1.051 -16.143 1.00 88.06 111 LEU A O 1
ATOM 856 N N . TRP A 1 112 ? 4.725 -1.542 -17.561 1.00 88.75 112 TRP A N 1
ATOM 857 C CA . TRP A 1 112 ? 3.845 -1.728 -18.718 1.00 88.75 112 TRP A CA 1
ATOM 858 C C . TRP A 1 112 ? 2.948 -2.958 -18.578 1.00 88.75 112 TRP A C 1
ATOM 860 O O . TRP A 1 112 ? 1.755 -2.876 -18.862 1.00 88.75 112 TRP A O 1
ATOM 870 N N . GLU A 1 113 ? 3.490 -4.073 -18.084 1.00 89.69 113 GLU A N 1
ATOM 871 C CA . GLU A 1 113 ? 2.704 -5.274 -17.778 1.00 89.69 113 GLU A CA 1
ATOM 872 C C . GLU A 1 113 ? 1.635 -4.975 -16.714 1.00 89.69 113 GLU A C 1
ATOM 874 O O . GLU A 1 113 ? 0.473 -5.340 -16.885 1.00 89.69 113 GLU A O 1
ATOM 879 N N . MET A 1 114 ? 1.991 -4.232 -15.660 1.00 90.25 114 MET A N 1
ATOM 880 C CA . MET A 1 114 ? 1.045 -3.793 -14.630 1.00 90.25 114 MET A CA 1
ATOM 881 C C . MET A 1 114 ? -0.049 -2.872 -15.180 1.00 90.25 114 M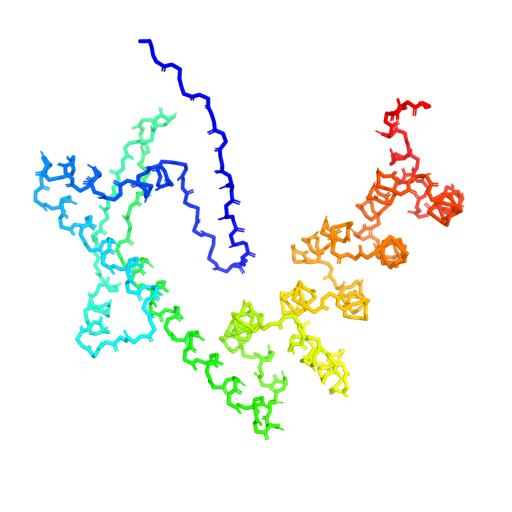ET A C 1
ATOM 883 O O . MET A 1 114 ? -1.208 -3.054 -14.817 1.00 90.25 114 MET A O 1
ATOM 887 N N . LYS A 1 115 ? 0.295 -1.905 -16.044 1.00 89.56 115 LYS A N 1
ATOM 888 C CA . LYS A 1 115 ? -0.672 -1.010 -16.706 1.00 89.56 115 LYS A CA 1
ATOM 889 C C . LYS A 1 115 ? -1.671 -1.804 -17.552 1.00 89.56 115 LYS A C 1
ATOM 891 O O . LYS A 1 115 ? -2.872 -1.633 -17.388 1.00 89.56 115 LYS A O 1
ATOM 896 N N . SER A 1 116 ? -1.179 -2.731 -18.372 1.00 91.12 116 SER A N 1
ATOM 897 C CA . SER A 1 116 ? -2.019 -3.612 -19.195 1.00 91.12 116 SER A CA 1
ATOM 898 C C . SER A 1 116 ? -2.967 -4.468 -18.341 1.00 91.12 116 SER A C 1
ATOM 900 O O . SER A 1 116 ? -4.177 -4.485 -18.557 1.00 91.12 116 SER A O 1
ATOM 902 N N . MET A 1 117 ? -2.460 -5.098 -17.276 1.00 93.69 117 MET A N 1
ATOM 903 C CA . MET A 1 117 ? -3.307 -5.863 -16.352 1.00 93.69 117 MET A CA 1
ATOM 904 C C . MET A 1 117 ? -4.317 -4.984 -15.599 1.00 93.69 117 MET A C 1
ATOM 906 O O . MET A 1 117 ? -5.402 -5.445 -15.250 1.00 93.69 117 MET A O 1
ATOM 910 N N . ALA A 1 118 ? -3.981 -3.727 -15.322 1.00 93.12 118 ALA A N 1
ATOM 911 C CA . ALA A 1 118 ? -4.899 -2.784 -14.702 1.00 93.12 118 ALA A CA 1
ATOM 912 C C . ALA A 1 118 ? -6.022 -2.347 -15.651 1.00 93.12 118 ALA A C 1
ATOM 914 O O . ALA A 1 118 ? -7.155 -2.188 -15.205 1.00 93.12 118 ALA A O 1
ATOM 915 N N . GLU A 1 11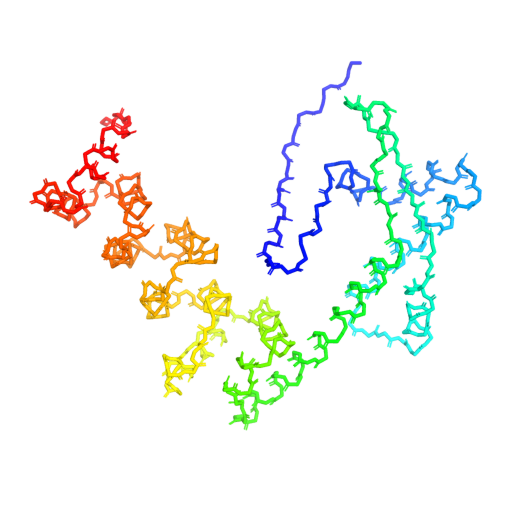9 ? -5.748 -2.218 -16.951 1.00 93.44 119 GLU A N 1
ATOM 916 C CA . GLU A 1 119 ? -6.786 -2.034 -17.972 1.00 93.44 119 GLU A CA 1
ATOM 917 C C . GLU A 1 119 ? -7.714 -3.256 -18.055 1.00 93.44 119 GLU A C 1
ATOM 919 O O . GLU A 1 119 ? -8.929 -3.110 -18.189 1.00 93.44 119 GLU A O 1
ATOM 924 N N . ASP A 1 120 ? -7.182 -4.473 -17.912 1.00 94.25 120 ASP A N 1
ATOM 925 C CA . ASP A 1 120 ? -8.001 -5.689 -17.821 1.00 94.25 120 ASP A CA 1
ATOM 926 C C . ASP A 1 120 ? -8.913 -5.684 -16.592 1.00 94.25 120 ASP A C 1
ATOM 928 O O . ASP A 1 120 ? -10.090 -6.035 -16.696 1.00 94.25 120 ASP A O 1
ATOM 932 N N . ILE A 1 121 ? -8.386 -5.270 -15.439 1.00 94.69 121 ILE A N 1
ATOM 933 C CA . ILE A 1 121 ? -9.151 -5.119 -14.195 1.00 94.69 121 ILE A CA 1
ATOM 934 C C . ILE A 1 121 ? -10.242 -4.060 -14.360 1.00 94.69 121 ILE A C 1
ATOM 936 O O . ILE A 1 121 ? -11.391 -4.309 -14.001 1.00 94.69 121 ILE A O 1
ATOM 940 N N . GLU A 1 122 ? -9.910 -2.912 -14.953 1.00 94.94 122 GLU A N 1
ATOM 941 C CA . GLU A 1 122 ? -10.858 -1.840 -15.259 1.00 94.94 122 GLU A CA 1
ATOM 942 C C . GLU A 1 122 ? -12.007 -2.351 -16.134 1.00 94.94 122 GLU A C 1
ATOM 944 O O . GLU A 1 122 ? -13.176 -2.115 -15.823 1.00 94.94 122 GLU A O 1
ATOM 949 N N . ARG A 1 123 ? -11.697 -3.110 -17.192 1.00 95.75 123 ARG A N 1
ATOM 950 C CA . ARG A 1 123 ? -12.713 -3.728 -18.053 1.00 95.75 123 ARG A CA 1
ATOM 951 C C . ARG A 1 123 ? -13.579 -4.715 -17.277 1.00 95.75 123 ARG A C 1
ATOM 953 O O . ARG A 1 123 ? -14.801 -4.635 -17.355 1.00 95.75 123 ARG A O 1
ATOM 960 N N . GLN A 1 124 ? -12.976 -5.618 -16.504 1.00 94.62 124 GLN A N 1
ATOM 961 C CA . GLN A 1 124 ? -13.725 -6.584 -15.692 1.00 94.62 124 GLN A CA 1
ATOM 962 C C . GLN A 1 124 ? -14.649 -5.893 -14.687 1.00 94.62 124 GLN A C 1
ATOM 964 O O . GLN A 1 124 ? -15.785 -6.323 -14.505 1.00 94.62 124 GLN A O 1
ATOM 969 N N . TRP A 1 125 ? -14.195 -4.803 -14.069 1.00 94.38 125 TRP A N 1
ATOM 970 C CA . TRP A 1 125 ? -15.023 -3.992 -13.186 1.00 94.38 125 TRP A CA 1
ATOM 971 C C . TRP A 1 125 ? -16.216 -3.378 -13.927 1.00 94.38 125 TRP A C 1
ATOM 973 O O . TRP A 1 125 ? -17.349 -3.520 -13.474 1.00 94.38 125 TRP A O 1
ATOM 983 N N . GLN A 1 126 ? -15.989 -2.738 -15.080 1.00 94.50 126 GLN A N 1
ATOM 984 C CA . GLN A 1 126 ? -17.057 -2.116 -15.875 1.00 94.50 126 GLN A CA 1
ATOM 985 C C . GLN A 1 126 ? -18.129 -3.122 -16.324 1.00 94.50 126 GLN A C 1
ATOM 987 O O . GLN A 1 126 ? -19.308 -2.780 -16.370 1.00 94.50 126 GLN A O 1
ATOM 992 N N . TYR A 1 127 ? -17.733 -4.362 -16.624 1.00 94.75 127 TYR A N 1
ATOM 993 C CA . TYR A 1 127 ? -18.653 -5.438 -17.005 1.00 94.75 127 TYR A CA 1
ATOM 994 C C . TYR A 1 127 ? -19.239 -6.213 -15.815 1.00 94.75 127 TYR A C 1
ATOM 996 O O . TYR A 1 127 ? -19.997 -7.159 -16.027 1.00 94.75 127 TYR A O 1
ATOM 1004 N N . GLY A 1 128 ? -18.898 -5.853 -14.572 1.00 91.38 128 GLY A N 1
ATOM 1005 C CA . GLY A 1 128 ? -19.359 -6.565 -13.376 1.00 91.38 128 GLY A CA 1
ATOM 1006 C C . GLY A 1 128 ? -18.826 -7.998 -13.264 1.00 91.38 128 GLY A C 1
ATOM 1007 O O . GLY A 1 128 ? -19.441 -8.838 -12.615 1.00 91.38 128 GLY A O 1
ATOM 1008 N N . SER A 1 129 ? -17.698 -8.299 -13.910 1.00 91.75 129 SER A N 1
ATOM 1009 C CA . SER A 1 129 ? -17.089 -9.631 -13.974 1.00 91.75 129 SER A CA 1
ATOM 1010 C C . SER A 1 129 ? -15.787 -9.737 -13.169 1.00 91.75 129 SER A C 1
ATOM 1012 O O . SER A 1 129 ? -14.982 -10.634 -13.424 1.00 91.75 129 SER A O 1
ATOM 1014 N N . LEU A 1 130 ? -15.524 -8.793 -12.259 1.00 91.25 130 LEU A N 1
ATOM 1015 C CA . LEU A 1 130 ? -14.298 -8.767 -11.461 1.00 91.25 130 LEU A CA 1
ATOM 1016 C C . LEU A 1 130 ? -14.284 -9.913 -10.440 1.00 91.25 130 LEU A C 1
ATOM 1018 O O . LEU A 1 130 ? -15.048 -9.914 -9.475 1.00 91.25 130 LEU A O 1
ATOM 1022 N N . ASP A 1 131 ? -13.362 -10.856 -10.623 1.00 88.62 131 ASP A N 1
ATOM 1023 C CA . ASP A 1 131 ? -13.136 -11.961 -9.690 1.00 88.62 131 ASP A CA 1
ATOM 1024 C C . ASP A 1 131 ? -12.050 -11.602 -8.663 1.00 88.62 131 ASP A C 1
ATOM 1026 O O . ASP A 1 131 ? -10.845 -11.698 -8.925 1.00 88.62 131 ASP A O 1
ATOM 1030 N N . TRP A 1 132 ? -12.489 -11.225 -7.461 1.00 87.69 132 TRP A N 1
ATOM 1031 C CA . TRP A 1 132 ? -11.612 -10.878 -6.341 1.00 87.69 132 TRP A CA 1
ATOM 1032 C C . TRP A 1 132 ? -10.650 -11.997 -5.957 1.00 87.69 132 TRP A C 1
ATOM 103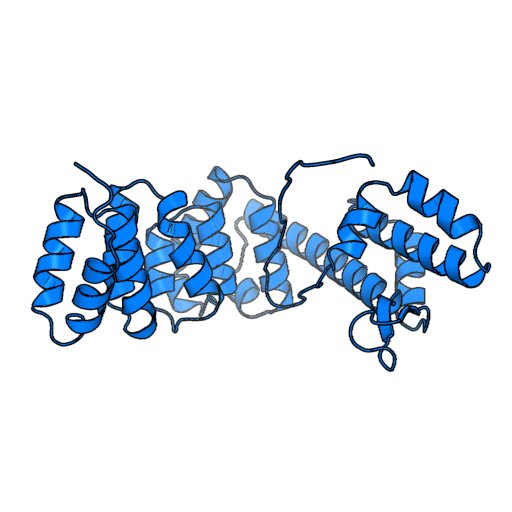4 O O . TRP A 1 132 ? -9.492 -11.723 -5.643 1.00 87.69 132 TRP A O 1
ATOM 1044 N N . LYS A 1 133 ? -11.084 -13.258 -6.017 1.00 87.31 133 LYS A N 1
ATOM 1045 C CA . LYS A 1 133 ? -10.243 -14.395 -5.637 1.00 87.31 133 LYS A CA 1
ATOM 1046 C C . LYS A 1 133 ? -9.078 -14.546 -6.604 1.00 87.31 133 LYS A C 1
ATOM 1048 O O . LYS A 1 133 ? -7.933 -14.685 -6.179 1.00 87.31 133 LYS A O 1
ATOM 1053 N N . ASN A 1 134 ? -9.352 -14.447 -7.898 1.00 87.50 134 ASN A N 1
ATOM 1054 C CA . ASN A 1 134 ? -8.325 -14.466 -8.936 1.00 87.50 134 ASN A CA 1
ATOM 1055 C C . ASN A 1 134 ? -7.364 -13.270 -8.816 1.00 87.50 134 ASN A C 1
ATOM 1057 O O . ASN A 1 134 ? -6.152 -13.429 -8.944 1.00 87.50 134 ASN A O 1
ATOM 1061 N N . VAL A 1 135 ? -7.875 -12.071 -8.524 1.00 88.38 135 VAL A N 1
ATOM 1062 C CA . VAL A 1 135 ? -7.031 -10.876 -8.352 1.00 88.38 135 VAL A CA 1
ATOM 1063 C C . VAL A 1 135 ? -6.110 -10.990 -7.135 1.00 88.38 135 VAL A C 1
ATOM 1065 O O . VAL A 1 135 ? -4.950 -10.588 -7.201 1.00 88.38 135 VAL A O 1
ATOM 1068 N N . VAL A 1 136 ? -6.604 -11.547 -6.031 1.00 85.56 136 VAL A N 1
ATOM 1069 C CA . VAL A 1 136 ? -5.866 -11.617 -4.764 1.00 85.56 136 VAL A CA 1
ATOM 1070 C C . VAL A 1 136 ? -4.828 -12.740 -4.761 1.00 85.56 136 VAL A C 1
ATOM 1072 O O . VAL A 1 136 ? -3.722 -12.533 -4.265 1.00 85.56 136 VAL A O 1
ATOM 1075 N N . LEU A 1 137 ? -5.146 -13.904 -5.339 1.00 84.62 137 LEU A N 1
ATOM 1076 C CA . LEU A 1 137 ? -4.250 -15.069 -5.341 1.00 84.62 137 LEU A CA 1
ATOM 1077 C C . LEU A 1 137 ? -3.044 -14.914 -6.280 1.00 84.62 137 LEU A C 1
ATOM 1079 O O . LEU A 1 137 ? -1.997 -15.513 -6.037 1.00 84.62 137 LEU A O 1
ATOM 1083 N N . HIS A 1 138 ? -3.165 -14.118 -7.344 1.00 87.38 138 HIS A N 1
ATOM 1084 C CA . HIS A 1 138 ? -2.080 -13.905 -8.299 1.00 87.38 138 HIS A CA 1
ATOM 1085 C C . HIS A 1 138 ? -1.308 -12.623 -7.980 1.00 87.38 138 HIS A C 1
ATOM 1087 O O . HIS A 1 138 ? -1.836 -11.522 -8.114 1.00 87.38 138 HIS A O 1
ATOM 1093 N N . GLN A 1 139 ? -0.027 -12.755 -7.618 1.00 86.00 139 GLN A N 1
ATOM 1094 C CA . GLN A 1 139 ? 0.819 -11.628 -7.204 1.00 86.00 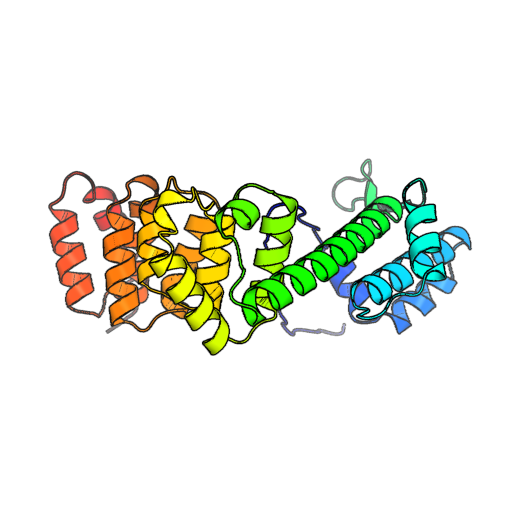139 GLN A CA 1
ATOM 1095 C C . GLN A 1 139 ? 0.856 -10.487 -8.234 1.00 86.00 139 GLN A C 1
ATOM 1097 O O . GLN A 1 139 ? 0.809 -9.318 -7.851 1.00 86.00 139 GLN A O 1
ATOM 1102 N N . ASP A 1 140 ? 0.906 -10.799 -9.529 1.00 87.50 140 ASP A N 1
ATOM 1103 C CA . ASP A 1 140 ? 0.948 -9.787 -10.595 1.00 87.50 140 ASP A CA 1
ATOM 1104 C C . ASP A 1 140 ? -0.375 -9.034 -10.718 1.00 87.50 140 ASP A C 1
ATOM 1106 O O . ASP A 1 140 ? -0.382 -7.805 -10.761 1.00 87.50 140 ASP A O 1
ATOM 1110 N N . LYS A 1 141 ? -1.502 -9.752 -10.639 1.00 89.38 141 LYS A N 1
ATOM 1111 C CA . LYS A 1 141 ? -2.839 -9.144 -10.626 1.00 89.38 141 LYS A CA 1
ATOM 1112 C C . LYS A 1 141 ? -3.070 -8.320 -9.368 1.00 89.38 141 LYS A C 1
ATOM 1114 O O . LYS A 1 141 ? -3.616 -7.228 -9.451 1.00 89.38 141 LYS A O 1
ATOM 1119 N N . SER A 1 142 ? -2.591 -8.784 -8.218 1.00 87.44 142 SER A N 1
ATOM 1120 C CA . SER A 1 142 ? -2.630 -8.031 -6.964 1.00 87.44 142 SER A CA 1
ATOM 1121 C C . SER A 1 142 ? -1.800 -6.742 -7.064 1.00 87.44 142 SER A C 1
ATOM 1123 O O . SER A 1 142 ? -2.225 -5.678 -6.617 1.00 87.44 142 SER A O 1
ATOM 1125 N N . ARG A 1 143 ? -0.627 -6.779 -7.711 1.00 87.75 143 ARG A N 1
ATOM 1126 C CA . ARG A 1 143 ? 0.160 -5.567 -7.999 1.00 87.75 143 ARG A CA 1
ATOM 1127 C C . ARG A 1 143 ? -0.573 -4.616 -8.945 1.00 87.75 143 ARG A C 1
ATOM 1129 O O . ARG A 1 143 ? -0.656 -3.429 -8.635 1.00 87.75 143 ARG A O 1
ATOM 1136 N N . ALA A 1 144 ? -1.125 -5.129 -10.040 1.00 90.38 144 ALA A N 1
ATOM 1137 C CA . ALA A 1 144 ? -1.873 -4.342 -11.017 1.00 90.38 144 ALA A CA 1
ATOM 1138 C C . ALA A 1 144 ? -3.133 -3.708 -10.414 1.00 90.38 144 ALA A C 1
ATOM 1140 O O . ALA A 1 144 ? -3.382 -2.528 -10.620 1.00 90.38 144 ALA A O 1
ATOM 1141 N N . MET A 1 145 ? -3.873 -4.448 -9.587 1.00 91.56 145 MET A N 1
ATOM 1142 C CA . MET A 1 145 ? -5.047 -3.949 -8.874 1.00 91.56 145 MET A CA 1
ATOM 1143 C C . MET A 1 145 ? -4.679 -2.826 -7.905 1.00 91.56 145 MET A C 1
ATOM 1145 O O . MET A 1 145 ? -5.338 -1.794 -7.898 1.00 91.56 145 MET A O 1
ATOM 1149 N N . ARG A 1 146 ? -3.589 -2.957 -7.135 1.00 90.25 146 ARG A N 1
ATOM 1150 C CA . ARG A 1 146 ? -3.119 -1.847 -6.288 1.00 90.25 146 ARG A CA 1
ATOM 1151 C C . ARG A 1 146 ? -2.771 -0.613 -7.111 1.00 90.25 146 ARG A C 1
ATOM 1153 O O . ARG A 1 146 ? -3.110 0.486 -6.697 1.00 90.25 146 ARG A O 1
ATOM 1160 N N . TRP A 1 147 ? -2.121 -0.785 -8.261 1.00 89.88 147 TRP A N 1
ATOM 1161 C CA . TRP A 1 147 ? -1.841 0.331 -9.162 1.00 89.88 147 TRP A CA 1
ATOM 1162 C C . TRP A 1 147 ? -3.133 0.957 -9.696 1.00 89.88 147 TRP A C 1
ATOM 1164 O O . TRP A 1 147 ? -3.300 2.167 -9.590 1.00 89.88 147 TRP A O 1
ATOM 1174 N N . TRP A 1 148 ? -4.082 0.151 -10.170 1.00 93.50 148 TRP A N 1
ATOM 1175 C CA . TRP A 1 148 ? -5.387 0.617 -10.645 1.00 93.50 148 TRP A CA 1
ATOM 1176 C C . TRP A 1 148 ? -6.143 1.413 -9.573 1.00 93.50 148 TRP A C 1
ATOM 1178 O O . TRP A 1 148 ? -6.677 2.484 -9.844 1.00 93.50 148 TRP A O 1
ATOM 1188 N N . LEU A 1 149 ? -6.104 0.965 -8.317 1.00 91.19 149 LEU A N 1
ATOM 1189 C CA . LEU A 1 149 ? -6.699 1.700 -7.200 1.00 91.19 149 LEU A CA 1
ATOM 1190 C C . LEU A 1 149 ? -6.094 3.098 -7.004 1.00 91.19 149 LEU A C 1
ATOM 1192 O O . LEU A 1 149 ? -6.796 3.997 -6.555 1.00 91.19 149 LEU A O 1
ATOM 1196 N N . THR A 1 150 ? -4.825 3.312 -7.366 1.00 87.75 150 THR A N 1
ATOM 1197 C CA . THR A 1 150 ? -4.202 4.648 -7.306 1.00 87.75 150 THR A CA 1
ATOM 1198 C C . THR A 1 150 ? -4.596 5.565 -8.465 1.00 87.75 150 THR A C 1
ATOM 1200 O O . THR A 1 150 ? -4.361 6.768 -8.378 1.00 87.75 150 THR A O 1
ATOM 1203 N N . THR A 1 151 ? -5.183 5.030 -9.541 1.00 89.50 151 THR A N 1
ATOM 1204 C CA . THR A 1 151 ? -5.560 5.812 -10.731 1.00 89.50 151 THR A CA 1
ATOM 1205 C C . THR A 1 151 ? -7.044 6.165 -10.779 1.00 89.50 151 THR A C 1
ATOM 1207 O O . THR A 1 151 ? -7.425 7.108 -11.473 1.00 89.50 151 THR A O 1
ATOM 1210 N N . ILE A 1 152 ? -7.891 5.456 -10.030 1.00 92.50 152 ILE A N 1
ATOM 1211 C CA . ILE A 1 152 ? -9.327 5.745 -9.939 1.00 92.50 152 ILE A CA 1
ATOM 1212 C C . ILE A 1 152 ? -9.634 6.860 -8.930 1.00 92.50 152 ILE A C 1
ATOM 1214 O O . ILE A 1 152 ? -8.882 7.109 -7.990 1.00 92.50 152 ILE A O 1
ATOM 1218 N N . SER A 1 153 ? -10.779 7.527 -9.091 1.00 93.06 153 SER A N 1
ATOM 1219 C CA . SER A 1 153 ? -11.244 8.546 -8.141 1.00 93.06 153 SER A CA 1
ATOM 1220 C C . SER A 1 153 ? -11.642 7.945 -6.786 1.00 93.06 153 SER A C 1
ATOM 1222 O O . SER A 1 153 ? -12.011 6.775 -6.701 1.00 93.06 153 SER A O 1
ATOM 1224 N N . THR A 1 154 ? -11.647 8.767 -5.732 1.00 91.44 154 THR A N 1
ATOM 1225 C CA . THR A 1 154 ? -12.117 8.384 -4.385 1.00 91.44 154 THR A CA 1
ATOM 1226 C C . THR A 1 154 ? -13.529 7.796 -4.409 1.00 91.44 154 THR A C 1
ATOM 1228 O O . THR A 1 154 ? -13.726 6.689 -3.923 1.00 91.44 154 THR A O 1
ATOM 1231 N N . ALA A 1 155 ? -14.484 8.460 -5.073 1.00 92.88 155 ALA A N 1
ATOM 1232 C CA . ALA A 1 155 ? -15.864 7.972 -5.183 1.00 92.88 155 ALA A CA 1
ATOM 1233 C C . ALA A 1 155 ? -15.953 6.588 -5.850 1.00 92.88 155 ALA A C 1
ATOM 1235 O O . ALA A 1 155 ? -16.783 5.756 -5.497 1.00 92.88 155 ALA A O 1
ATOM 1236 N N . ARG A 1 156 ? -15.075 6.312 -6.821 1.00 93.62 156 ARG A N 1
ATOM 1237 C CA . ARG A 1 156 ? -15.018 5.001 -7.464 1.00 93.62 156 ARG A CA 1
ATOM 1238 C C . ARG A 1 156 ? -14.355 3.959 -6.566 1.00 93.62 156 ARG A C 1
ATOM 1240 O O . ARG A 1 156 ? -14.804 2.821 -6.527 1.00 93.62 156 ARG A O 1
ATOM 1247 N N . ALA A 1 157 ? -13.320 4.339 -5.826 1.00 93.44 157 ALA A N 1
ATOM 1248 C CA . ALA A 1 157 ? -12.695 3.460 -4.847 1.00 93.44 157 ALA A CA 1
ATOM 1249 C C . ALA A 1 157 ? -13.650 3.079 -3.706 1.00 93.44 157 ALA A C 1
ATOM 1251 O O . ALA A 1 157 ? -13.589 1.949 -3.234 1.00 93.44 157 ALA A O 1
ATOM 1252 N N . GLU A 1 158 ? -14.550 3.976 -3.296 1.00 93.69 158 GLU A N 1
ATOM 1253 C CA . GLU A 1 158 ? -15.634 3.677 -2.348 1.00 93.69 158 GLU A CA 1
ATOM 1254 C C . GLU A 1 158 ? -16.562 2.580 -2.891 1.00 93.69 158 GLU A C 1
ATOM 1256 O O . GLU A 1 158 ? -16.775 1.578 -2.212 1.00 93.69 158 GLU A O 1
ATOM 1261 N N . GLN A 1 159 ? -17.006 2.684 -4.149 1.00 94.25 159 GLN A N 1
ATOM 1262 C CA . GLN A 1 159 ? -17.812 1.635 -4.797 1.00 94.25 159 GLN A CA 1
ATOM 1263 C C . GLN A 1 159 ? -17.072 0.293 -4.870 1.00 94.25 159 GLN A C 1
ATOM 1265 O O . GLN A 1 159 ? -17.650 -0.767 -4.631 1.00 94.25 159 GLN A O 1
ATOM 1270 N N . VAL A 1 160 ? -15.776 0.329 -5.192 1.00 93.62 160 VAL A N 1
ATOM 1271 C CA . VAL A 1 160 ? -14.930 -0.869 -5.230 1.00 93.62 160 VAL A CA 1
ATOM 1272 C C . VAL A 1 160 ? -14.797 -1.487 -3.839 1.00 93.62 160 VAL A C 1
ATOM 1274 O O . VAL A 1 160 ? -14.892 -2.707 -3.709 1.00 93.62 160 VAL A O 1
ATOM 1277 N N . ALA A 1 161 ? -14.613 -0.670 -2.800 1.00 92.75 161 ALA A N 1
ATOM 1278 C CA . ALA A 1 161 ? -14.548 -1.120 -1.415 1.00 92.75 161 ALA A CA 1
ATOM 1279 C C . ALA A 1 161 ? -15.864 -1.777 -0.975 1.00 92.75 161 ALA A C 1
ATOM 1281 O O . ALA A 1 161 ? -15.834 -2.883 -0.438 1.00 92.75 161 ALA A O 1
ATOM 1282 N N . GLU A 1 162 ? -17.008 -1.146 -1.250 1.00 93.00 162 GLU A N 1
ATOM 1283 C CA . GLU A 1 162 ? -18.333 -1.704 -0.960 1.00 93.00 162 GLU A CA 1
ATOM 1284 C C . GLU A 1 162 ? -18.551 -3.043 -1.662 1.00 93.00 162 GLU A C 1
ATOM 1286 O O . GLU A 1 162 ? -18.935 -4.022 -1.023 1.00 93.00 162 GLU A O 1
ATOM 1291 N N . HIS A 1 163 ? -18.242 -3.116 -2.958 1.00 92.19 163 HIS A N 1
ATOM 1292 C CA . HIS A 1 163 ? -18.344 -4.359 -3.711 1.00 92.19 163 HIS A CA 1
ATOM 1293 C C . HIS A 1 163 ? -17.429 -5.442 -3.128 1.00 92.19 163 HIS A C 1
ATOM 1295 O O . HIS A 1 163 ? -17.839 -6.593 -3.003 1.00 92.19 163 HIS A O 1
ATOM 1301 N N . ALA A 1 164 ? -16.194 -5.108 -2.750 1.00 89.88 164 ALA A N 1
ATOM 1302 C CA . ALA A 1 164 ? -15.283 -6.077 -2.151 1.00 89.88 164 ALA A CA 1
ATOM 1303 C C . ALA A 1 164 ? -15.827 -6.617 -0.818 1.00 89.88 164 ALA A C 1
ATOM 1305 O O . ALA A 1 164 ? -15.819 -7.827 -0.592 1.00 89.88 164 ALA A O 1
ATOM 1306 N N . ILE A 1 165 ? -16.358 -5.735 0.036 1.00 90.50 165 ILE A N 1
ATOM 1307 C CA . ILE A 1 165 ? -17.004 -6.110 1.301 1.00 90.50 165 ILE A CA 1
ATOM 1308 C C . ILE A 1 165 ? -18.193 -7.045 1.037 1.00 90.50 165 ILE A C 1
ATOM 1310 O O . ILE A 1 165 ? -18.278 -8.107 1.649 1.00 90.50 165 ILE A O 1
ATOM 1314 N N . GLN A 1 166 ? -19.068 -6.703 0.086 1.00 89.56 166 GLN A N 1
ATOM 1315 C CA . GLN A 1 166 ? -20.237 -7.517 -0.278 1.00 89.56 166 GLN A CA 1
ATOM 1316 C C . GLN A 1 166 ? -19.861 -8.898 -0.829 1.00 89.56 166 GLN A C 1
ATOM 1318 O O . GLN A 1 166 ? -20.564 -9.873 -0.577 1.00 89.56 166 GLN A O 1
ATOM 1323 N N . GLN A 1 167 ? -18.742 -8.998 -1.548 1.00 84.75 167 GLN A N 1
ATOM 1324 C CA . GLN A 1 167 ? -18.206 -10.267 -2.051 1.00 84.75 167 GLN A CA 1
ATOM 1325 C C . GLN A 1 167 ? -17.438 -11.067 -0.984 1.00 84.75 167 GLN A C 1
ATOM 1327 O O . GLN A 1 167 ? -16.835 -12.093 -1.297 1.00 84.75 167 GLN A O 1
ATOM 1332 N N . GLY A 1 168 ? -17.450 -10.622 0.277 1.00 80.81 168 GLY A N 1
ATOM 1333 C CA . GLY A 1 168 ? -16.840 -11.342 1.387 1.00 80.81 168 GLY A CA 1
ATOM 1334 C C . GLY A 1 168 ? -15.317 -11.282 1.365 1.00 80.81 168 GLY A C 1
ATOM 1335 O O . GLY A 1 168 ? -14.669 -12.312 1.534 1.00 80.81 168 GLY A O 1
ATOM 1336 N N . ILE A 1 169 ? -14.738 -10.088 1.169 1.00 79.50 169 ILE A N 1
ATOM 1337 C CA . ILE A 1 169 ? -13.280 -9.857 1.157 1.00 79.50 169 ILE A CA 1
ATOM 1338 C C . ILE A 1 169 ? -12.540 -10.518 2.338 1.00 79.50 169 ILE A C 1
ATOM 1340 O O . ILE A 1 169 ? -11.405 -10.967 2.177 1.00 79.50 169 ILE A O 1
ATOM 1344 N N . GLU A 1 170 ? -13.197 -10.654 3.493 1.00 71.44 170 GLU A N 1
ATOM 1345 C CA . GLU A 1 170 ? -12.681 -11.354 4.677 1.00 71.44 170 GLU A CA 1
ATOM 1346 C C . GLU A 1 170 ? -12.315 -12.829 4.412 1.00 71.44 170 GLU A C 1
ATOM 1348 O O . GLU A 1 170 ? -11.336 -13.335 4.958 1.00 71.44 170 GLU A O 1
ATOM 1353 N N . TYR A 1 171 ? -13.027 -13.504 3.505 1.00 65.44 171 TYR A N 1
ATOM 1354 C CA . TYR A 1 171 ? -12.808 -14.914 3.157 1.00 65.44 171 TYR A CA 1
ATOM 1355 C C . TYR A 1 171 ? -11.823 -15.115 2.002 1.00 65.44 171 TYR A C 1
ATOM 1357 O O . TYR A 1 171 ? -11.427 -16.244 1.714 1.00 65.44 171 TYR A O 1
ATOM 1365 N N . VAL A 1 172 ? -11.415 -14.037 1.328 1.00 65.06 172 VAL A N 1
ATOM 1366 C CA . VAL A 1 172 ? -10.574 -14.101 0.120 1.00 65.06 172 VAL A CA 1
ATOM 1367 C C . VAL A 1 172 ? -9.072 -14.049 0.461 1.00 65.06 172 VAL A C 1
ATOM 1369 O O . VAL A 1 172 ? -8.229 -14.068 -0.431 1.00 65.06 172 VAL A O 1
ATOM 1372 N N . SER A 1 173 ? -8.709 -14.038 1.753 1.00 69.69 173 SER A N 1
ATOM 1373 C CA . SER A 1 173 ? -7.316 -13.923 2.227 1.00 69.69 173 SER A CA 1
ATOM 1374 C C . SER A 1 173 ? -6.593 -12.713 1.624 1.00 69.69 173 SER A C 1
ATOM 1376 O O . SER A 1 173 ? -5.447 -12.801 1.178 1.00 69.69 173 SER A O 1
ATOM 1378 N N . VAL A 1 174 ? -7.275 -11.567 1.579 1.00 78.50 174 VAL A N 1
ATOM 1379 C CA . VAL A 1 174 ? -6.689 -10.347 1.025 1.00 78.50 174 VAL A CA 1
ATOM 1380 C C . VAL A 1 174 ? -5.514 -9.899 1.881 1.00 78.50 174 VAL A C 1
ATOM 1382 O O . VAL A 1 174 ? -5.654 -9.636 3.073 1.00 78.50 174 VAL A O 1
ATOM 1385 N N . ASN A 1 175 ? -4.339 -9.817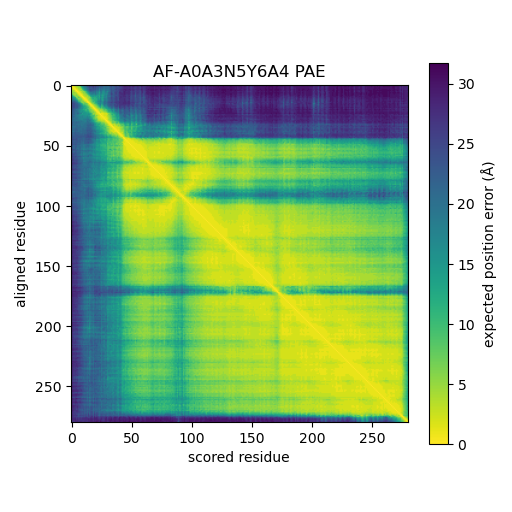 1.257 1.00 84.75 175 ASN A N 1
ATOM 1386 C CA . ASN A 1 175 ? -3.138 -9.358 1.938 1.00 84.75 175 ASN A CA 1
ATOM 1387 C C . ASN A 1 175 ? -3.277 -7.889 2.385 1.00 84.75 175 ASN A C 1
ATOM 1389 O O . ASN A 1 175 ? -3.980 -7.080 1.770 1.00 84.75 175 ASN A O 1
ATOM 1393 N N . ASN A 1 176 ? -2.556 -7.522 3.444 1.00 90.06 176 ASN A N 1
ATOM 1394 C CA . ASN A 1 176 ? -2.611 -6.170 4.008 1.00 90.06 176 ASN A CA 1
ATOM 1395 C C . ASN A 1 176 ? -2.180 -5.099 3.000 1.00 90.06 176 ASN A C 1
ATOM 1397 O O . ASN A 1 176 ? -2.666 -3.975 3.049 1.00 90.06 176 ASN A O 1
ATOM 1401 N N . ALA A 1 177 ? -1.320 -5.451 2.043 1.00 88.12 177 ALA A N 1
ATOM 1402 C CA . ALA A 1 177 ? -0.918 -4.570 0.957 1.00 88.12 177 ALA A CA 1
ATOM 1403 C C . ALA A 1 177 ? -2.106 -4.111 0.092 1.00 88.12 177 ALA A C 1
ATOM 1405 O O . ALA A 1 177 ? -2.210 -2.929 -0.233 1.00 88.12 177 ALA A O 1
ATOM 1406 N N . MET A 1 178 ? -3.004 -5.019 -0.282 1.00 87.62 178 MET A N 1
ATOM 1407 C CA . MET A 1 178 ? -4.198 -4.704 -1.066 1.00 87.62 178 MET A CA 1
ATOM 1408 C C . MET A 1 178 ? -5.232 -3.952 -0.230 1.00 87.62 178 MET A C 1
ATOM 1410 O O . MET A 1 178 ? -5.739 -2.923 -0.674 1.00 87.62 178 MET A O 1
ATOM 1414 N N . LEU A 1 179 ? -5.487 -4.416 1.000 1.00 90.56 179 LEU A N 1
ATOM 1415 C CA . LEU A 1 179 ? -6.375 -3.715 1.933 1.00 90.56 179 LEU A CA 1
ATOM 1416 C C . LEU A 1 179 ? -5.899 -2.282 2.176 1.00 90.56 179 LEU A C 1
ATOM 1418 O O . LEU A 1 179 ? -6.704 -1.361 2.112 1.00 90.56 179 LEU A O 1
ATOM 1422 N N . SER A 1 180 ? -4.593 -2.067 2.363 1.00 92.50 180 SER A N 1
ATOM 1423 C CA . SER A 1 180 ? -4.039 -0.725 2.550 1.00 92.50 180 SER A CA 1
ATOM 1424 C C . SER A 1 180 ? -4.271 0.183 1.345 1.00 92.50 180 SER A C 1
ATOM 1426 O O . SER A 1 180 ? -4.598 1.349 1.538 1.00 92.50 180 SER A O 1
ATOM 1428 N N . ALA A 1 181 ? -4.173 -0.339 0.116 1.00 91.00 181 ALA A N 1
ATOM 1429 C CA . ALA A 1 181 ? -4.409 0.448 -1.092 1.00 91.00 181 ALA A CA 1
ATOM 1430 C C . ALA A 1 181 ? -5.890 0.841 -1.212 1.00 91.00 181 ALA A C 1
ATOM 1432 O O . ALA A 1 181 ? -6.205 2.000 -1.478 1.00 91.00 181 ALA A O 1
ATOM 1433 N N . LEU A 1 182 ? -6.801 -0.101 -0.937 1.00 91.44 182 LEU A N 1
ATOM 1434 C CA . LEU A 1 182 ? -8.238 0.174 -0.891 1.00 91.44 182 LEU A CA 1
ATOM 1435 C C . LEU A 1 182 ? -8.582 1.194 0.197 1.00 91.44 182 LEU A C 1
ATOM 1437 O O . LEU A 1 182 ? -9.334 2.127 -0.067 1.00 91.44 182 LEU A O 1
ATOM 1441 N N . ILE A 1 183 ? -8.026 1.055 1.402 1.00 93.50 183 ILE A N 1
ATOM 1442 C CA . ILE A 1 183 ? -8.261 1.976 2.523 1.00 93.50 183 ILE A CA 1
ATOM 1443 C C . ILE A 1 183 ? -7.730 3.371 2.206 1.00 93.50 183 ILE A C 1
ATOM 1445 O O . ILE A 1 183 ? -8.429 4.349 2.442 1.00 93.50 183 ILE A O 1
ATOM 1449 N N . GLN A 1 184 ? -6.524 3.485 1.649 1.00 91.88 184 GLN A N 1
ATOM 1450 C CA . GLN A 1 184 ? -5.934 4.784 1.319 1.00 91.88 184 GLN A CA 1
ATOM 1451 C C . GLN A 1 184 ? -6.801 5.574 0.337 1.00 91.88 184 GLN A C 1
ATOM 1453 O O . GLN A 1 184 ? -6.926 6.790 0.488 1.00 91.88 184 GLN A O 1
ATOM 1458 N N . GLN A 1 185 ? -7.431 4.887 -0.622 1.00 91.88 185 GLN A N 1
ATOM 1459 C CA . GLN A 1 185 ? -8.238 5.547 -1.642 1.00 91.88 185 GLN A CA 1
ATOM 1460 C C . GLN A 1 185 ? -9.713 5.717 -1.264 1.00 91.88 185 GLN A C 1
ATOM 1462 O O . GLN A 1 185 ? -10.283 6.760 -1.568 1.00 91.88 185 GLN A O 1
ATOM 1467 N N . SER A 1 186 ? -10.326 4.731 -0.599 1.00 92.94 186 SER A N 1
ATOM 1468 C CA . SER A 1 186 ? -11.748 4.760 -0.200 1.00 92.94 186 SER A CA 1
ATOM 1469 C C . SER A 1 186 ? -11.995 5.361 1.182 1.00 92.94 186 SER A C 1
ATOM 1471 O O . SER A 1 186 ? -13.117 5.729 1.500 1.00 92.94 186 SER A O 1
ATOM 1473 N N . ARG A 1 187 ? -10.967 5.402 2.041 1.00 91.69 187 ARG A N 1
ATOM 1474 C CA . ARG A 1 187 ? -11.051 5.795 3.458 1.00 91.69 187 ARG A CA 1
ATOM 1475 C C . ARG A 1 187 ? -12.080 4.995 4.265 1.00 91.69 187 ARG A C 1
ATOM 1477 O O . ARG A 1 187 ? -12.547 5.467 5.294 1.00 91.69 187 ARG A O 1
ATOM 1484 N N . SER A 1 188 ? -12.416 3.780 3.826 1.00 92.81 188 SER A N 1
ATOM 1485 C CA . SER A 1 188 ? -13.449 2.954 4.457 1.00 92.81 188 SER A CA 1
ATOM 1486 C C . SER A 1 188 ? -13.051 2.508 5.876 1.00 92.81 188 SER A C 1
ATOM 1488 O O . SER A 1 188 ? -12.113 1.713 6.025 1.00 92.81 188 SER A O 1
ATOM 1490 N N . PRO A 1 189 ? -13.790 2.925 6.927 1.00 92.19 189 PRO A N 1
ATOM 1491 C CA . PRO A 1 189 ? -13.545 2.463 8.295 1.00 92.19 189 PRO A CA 1
ATOM 1492 C C . PRO A 1 189 ? -13.815 0.961 8.464 1.00 92.19 189 PRO A C 1
ATOM 1494 O O . PRO A 1 189 ? -13.210 0.314 9.316 1.00 92.19 189 PRO A O 1
ATOM 1497 N N . VAL A 1 190 ? -14.701 0.386 7.644 1.00 92.25 190 VAL A N 1
ATOM 1498 C CA . VAL A 1 190 ? -15.007 -1.054 7.656 1.00 92.25 190 VAL A CA 1
ATOM 1499 C C . VAL A 1 190 ? -13.800 -1.857 7.170 1.00 92.25 190 VAL A C 1
ATOM 1501 O O . VAL A 1 190 ? -13.402 -2.824 7.812 1.00 92.25 190 VAL A O 1
ATOM 1504 N N . LEU A 1 191 ? -13.146 -1.415 6.090 1.00 92.88 191 LEU A N 1
ATOM 1505 C CA . LEU A 1 191 ? -11.919 -2.060 5.615 1.00 92.88 191 LEU A CA 1
ATOM 1506 C C . LEU A 1 191 ? -10.774 -1.972 6.630 1.00 92.88 191 LEU A C 1
ATOM 1508 O O . LEU A 1 191 ? -10.002 -2.922 6.760 1.00 92.88 191 LEU A O 1
ATOM 1512 N N . MET A 1 192 ? -10.680 -0.867 7.374 1.00 94.62 192 MET A N 1
ATOM 1513 C CA . MET A 1 192 ? -9.704 -0.743 8.458 1.00 94.62 192 MET A CA 1
ATOM 1514 C C . MET A 1 192 ? -9.926 -1.792 9.553 1.00 94.62 192 MET A C 1
ATOM 1516 O O . MET A 1 192 ? -8.953 -2.380 10.012 1.00 94.62 192 MET A O 1
ATOM 1520 N N . GLN A 1 193 ? -11.175 -2.112 9.911 1.00 92.38 193 GLN A N 1
ATOM 1521 C CA . GLN A 1 193 ? -11.457 -3.171 10.891 1.00 92.38 193 GLN A CA 1
ATOM 1522 C C . GLN A 1 193 ? -10.918 -4.533 10.437 1.00 92.38 193 GLN A C 1
ATOM 1524 O O . GLN A 1 193 ? -10.301 -5.238 11.236 1.00 92.38 193 GLN A O 1
ATOM 1529 N N . TYR A 1 194 ? -11.071 -4.874 9.153 1.00 91.75 194 TYR A N 1
ATOM 1530 C CA . TYR A 1 194 ? -10.466 -6.087 8.592 1.00 91.75 194 TYR A CA 1
ATOM 1531 C C . TYR A 1 194 ? -8.935 -6.041 8.643 1.00 91.75 194 TYR A C 1
ATOM 1533 O O . TYR A 1 194 ? -8.297 -7.020 9.021 1.00 91.75 194 TYR A O 1
ATOM 1541 N N . LEU A 1 195 ? -8.333 -4.889 8.333 1.00 94.00 195 LEU A N 1
ATOM 1542 C CA . LEU A 1 195 ? -6.883 -4.713 8.421 1.00 94.00 195 LEU A CA 1
ATOM 1543 C C . LEU A 1 195 ? -6.359 -4.882 9.859 1.00 94.00 195 LEU A C 1
ATOM 1545 O O . LEU A 1 195 ? -5.298 -5.475 10.047 1.00 94.00 195 LEU A O 1
ATOM 1549 N N . TRP A 1 196 ? -7.088 -4.394 10.867 1.00 95.00 196 TRP A N 1
ATOM 1550 C CA . TRP A 1 196 ? -6.718 -4.544 12.281 1.00 95.00 196 TRP A CA 1
ATOM 1551 C C . TRP A 1 196 ? -6.890 -5.968 12.800 1.00 95.00 196 TRP A C 1
ATOM 1553 O O . TRP A 1 196 ? -6.220 -6.334 13.763 1.00 95.00 196 TRP A O 1
ATOM 1563 N N . ALA A 1 197 ? -7.765 -6.768 12.190 1.00 91.31 197 ALA A N 1
ATOM 1564 C CA . ALA A 1 197 ? -7.945 -8.174 12.545 1.00 91.31 197 ALA A CA 1
ATOM 1565 C C . ALA A 1 197 ? -6.822 -9.074 11.995 1.00 91.31 197 ALA A C 1
ATOM 1567 O O . ALA A 1 197 ? -6.537 -10.126 12.569 1.00 91.31 197 ALA A O 1
ATOM 1568 N N . ASN A 1 198 ? -6.164 -8.660 10.909 1.00 90.88 198 ASN A N 1
ATOM 1569 C CA . ASN A 1 198 ? -5.065 -9.408 10.306 1.00 90.88 198 ASN A CA 1
ATOM 1570 C C . ASN A 1 198 ? -3.783 -9.365 11.155 1.00 90.88 198 ASN A C 1
ATOM 1572 O O . ASN A 1 198 ? -3.574 -8.479 11.986 1.00 90.88 198 ASN A O 1
ATOM 1576 N N . THR A 1 199 ? -2.869 -10.308 10.894 1.00 92.38 199 THR A N 1
ATOM 1577 C CA . THR A 1 199 ? -1.498 -10.232 11.416 1.00 92.38 199 THR A CA 1
ATOM 1578 C C . THR A 1 199 ? -0.838 -8.942 10.914 1.00 92.38 199 THR A C 1
ATOM 1580 O O . THR A 1 199 ? -0.755 -8.755 9.696 1.00 92.38 199 THR A O 1
ATOM 1583 N N . PRO A 1 200 ? -0.372 -8.051 11.810 1.00 94.00 200 PRO A N 1
ATOM 1584 C CA . PRO A 1 200 ? 0.205 -6.780 11.396 1.00 94.00 200 PRO A CA 1
ATOM 1585 C C . PRO A 1 200 ? 1.488 -6.930 10.581 1.00 94.00 200 PRO A C 1
ATOM 1587 O O . PRO A 1 200 ? 2.378 -7.702 10.932 1.00 94.00 200 PRO A O 1
ATOM 1590 N N . ASP A 1 201 ? 1.606 -6.129 9.525 1.00 92.94 201 ASP A N 1
ATOM 1591 C CA . ASP A 1 201 ? 2.823 -5.981 8.733 1.00 92.94 201 ASP A CA 1
ATOM 1592 C C . ASP A 1 201 ? 3.128 -4.497 8.461 1.00 92.94 201 ASP A C 1
ATOM 1594 O O . ASP A 1 201 ? 2.495 -3.589 9.007 1.00 92.94 201 ASP A O 1
ATOM 1598 N N . ALA A 1 202 ? 4.121 -4.228 7.609 1.00 92.75 202 ALA A N 1
ATOM 1599 C CA . ALA A 1 202 ? 4.511 -2.861 7.267 1.00 92.75 202 ALA A CA 1
ATOM 1600 C C . ALA A 1 202 ? 3.346 -2.020 6.702 1.00 92.75 202 ALA A C 1
ATOM 1602 O O . ALA A 1 202 ? 3.308 -0.813 6.939 1.00 92.75 202 ALA A O 1
ATOM 1603 N N . PHE A 1 203 ? 2.395 -2.638 5.993 1.00 93.19 203 PHE A N 1
ATOM 1604 C CA . PHE A 1 203 ? 1.239 -1.941 5.428 1.00 93.19 203 PHE A CA 1
ATOM 1605 C C . PHE A 1 203 ? 0.213 -1.605 6.513 1.00 93.19 203 PHE A C 1
ATOM 1607 O O . PHE A 1 203 ? -0.307 -0.490 6.530 1.00 93.19 203 PHE A O 1
ATOM 1614 N N . THR A 1 204 ? -0.013 -2.511 7.470 1.00 95.44 204 THR A N 1
ATOM 1615 C CA . THR A 1 204 ? -0.851 -2.241 8.650 1.00 95.44 204 THR A CA 1
ATOM 1616 C C . THR A 1 204 ? -0.355 -1.019 9.418 1.00 95.44 204 THR A C 1
ATOM 1618 O O . THR A 1 204 ? -1.124 -0.097 9.689 1.00 95.44 204 THR A O 1
ATOM 1621 N N . TYR A 1 205 ? 0.945 -0.967 9.717 1.00 95.69 205 TYR A N 1
ATOM 1622 C CA . TYR A 1 205 ? 1.534 0.161 10.441 1.00 95.69 205 TYR A CA 1
ATOM 1623 C C . TYR A 1 205 ? 1.495 1.468 9.641 1.00 95.69 205 TYR A C 1
ATOM 1625 O O . TYR A 1 205 ? 1.275 2.533 10.222 1.00 95.69 205 TYR A O 1
ATOM 1633 N N . GLN A 1 206 ? 1.660 1.404 8.315 1.00 94.69 206 GLN A N 1
ATOM 1634 C CA . GLN A 1 206 ? 1.539 2.575 7.446 1.00 94.69 206 GLN A CA 1
ATOM 1635 C C . GLN A 1 206 ? 0.128 3.170 7.496 1.00 94.69 206 GLN A C 1
ATOM 1637 O O . GLN A 1 206 ? -0.008 4.383 7.643 1.00 94.69 206 GLN A O 1
ATOM 1642 N N . VAL A 1 207 ? -0.916 2.338 7.411 1.00 95.69 207 VAL A N 1
ATOM 1643 C CA . VAL A 1 207 ? -2.304 2.814 7.529 1.00 95.69 207 VAL A CA 1
ATOM 1644 C C . VAL A 1 207 ? -2.548 3.391 8.920 1.00 95.69 207 VAL A C 1
ATOM 1646 O O . VAL A 1 207 ?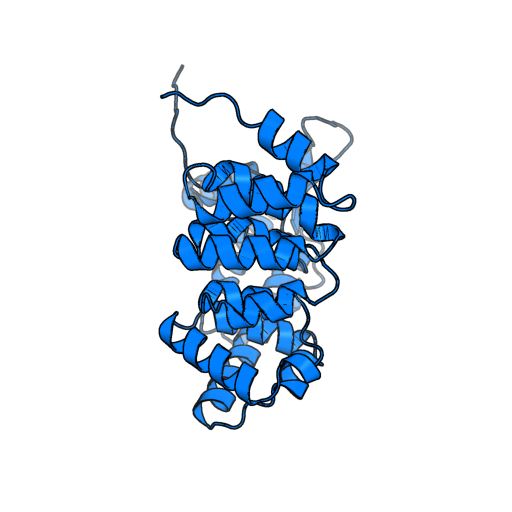 -3.076 4.494 9.028 1.00 95.69 207 VAL A O 1
ATOM 1649 N N . LEU A 1 208 ? -2.091 2.712 9.980 1.00 97.38 208 LEU A N 1
ATOM 1650 C CA . LEU A 1 208 ? -2.274 3.168 11.362 1.00 97.38 208 LEU A CA 1
ATOM 1651 C C . LEU A 1 208 ? -1.718 4.584 11.583 1.00 97.38 208 LEU A C 1
ATOM 1653 O O . LEU A 1 208 ? -2.381 5.420 12.189 1.00 97.38 208 LEU A O 1
ATOM 1657 N N . GLN A 1 209 ? -0.535 4.886 11.038 1.00 96.19 209 GLN A N 1
ATOM 1658 C CA . GLN A 1 209 ? 0.074 6.223 11.114 1.00 96.19 209 GLN A CA 1
ATOM 1659 C C . GLN A 1 209 ? -0.720 7.308 10.383 1.00 96.19 209 GLN A C 1
ATOM 1661 O O . GLN A 1 209 ? -0.601 8.485 10.722 1.00 96.19 209 GLN A O 1
ATOM 1666 N N . GLN A 1 210 ? -1.492 6.932 9.366 1.00 95.38 210 GLN A N 1
ATOM 1667 C CA . GLN A 1 210 ? -2.246 7.862 8.534 1.00 95.38 210 GLN A CA 1
ATOM 1668 C C . GLN A 1 210 ? -3.662 8.120 9.056 1.00 95.38 210 GLN A C 1
ATOM 1670 O O . GLN A 1 210 ? -4.255 9.120 8.649 1.00 95.38 210 GLN A O 1
ATOM 1675 N N . VAL A 1 211 ? -4.173 7.291 9.979 1.00 96.56 211 VAL A N 1
ATOM 1676 C CA . VAL A 1 211 ? -5.525 7.416 10.556 1.00 96.56 211 VAL A CA 1
ATOM 1677 C C . VAL A 1 211 ? -5.860 8.855 10.968 1.00 96.56 211 VAL A C 1
ATOM 1679 O O . VAL A 1 211 ? -6.906 9.336 10.525 1.00 96.56 211 VAL A O 1
ATOM 1682 N N . PRO A 1 212 ? -4.990 9.601 11.691 1.00 95.06 212 PRO A N 1
ATOM 1683 C CA . PRO A 1 212 ? -5.348 10.946 12.133 1.00 95.06 212 PRO A CA 1
ATOM 1684 C C . PRO A 1 212 ? -5.584 11.964 11.012 1.00 95.06 212 PRO A C 1
ATOM 1686 O O . PRO A 1 212 ? -6.246 12.973 11.227 1.00 95.06 212 PRO A O 1
ATOM 1689 N N . ASN A 1 213 ? -5.031 11.706 9.824 1.00 92.62 213 ASN A N 1
ATOM 1690 C CA . ASN A 1 213 ? -5.118 12.597 8.667 1.00 92.62 213 ASN A CA 1
ATOM 1691 C C . ASN A 1 213 ? -6.123 12.107 7.610 1.00 92.62 213 ASN A C 1
ATOM 1693 O O . ASN A 1 213 ? -6.442 12.848 6.682 1.00 92.62 213 ASN A O 1
ATOM 1697 N N . GLN A 1 214 ? -6.571 10.850 7.692 1.00 89.44 214 GLN A N 1
ATOM 1698 C CA . GLN A 1 214 ? -7.443 10.231 6.688 1.00 89.44 214 GLN A CA 1
ATOM 1699 C C . GLN A 1 214 ? -8.921 10.273 7.065 1.00 89.44 214 GLN A C 1
ATOM 1701 O O . GLN A 1 214 ? -9.764 10.358 6.171 1.00 89.44 214 GLN A O 1
ATOM 1706 N N . LEU A 1 215 ? -9.230 10.208 8.358 1.00 92.31 215 LEU A N 1
ATOM 1707 C CA . LEU A 1 215 ? -10.594 10.130 8.867 1.00 92.31 215 LEU A CA 1
ATOM 1708 C C . LEU A 1 215 ? -10.992 11.411 9.599 1.00 92.31 215 LEU A C 1
ATOM 1710 O O . LEU A 1 215 ? -10.146 12.193 10.031 1.00 92.31 215 LEU A O 1
ATOM 1714 N N . ASN A 1 216 ? -12.301 11.613 9.754 1.00 93.88 216 ASN A N 1
ATOM 1715 C CA . ASN A 1 216 ? -12.791 12.592 10.718 1.00 93.88 216 ASN A CA 1
ATOM 1716 C C . ASN A 1 216 ? -12.419 12.148 12.146 1.00 93.88 216 ASN A C 1
ATOM 1718 O O . ASN A 1 216 ? -12.118 10.980 12.392 1.00 93.88 216 ASN A O 1
ATOM 1722 N N . GLU A 1 217 ? -12.450 13.084 13.091 1.00 95.31 217 GLU A N 1
ATOM 1723 C CA . GLU A 1 217 ? -12.035 12.836 14.475 1.00 95.31 217 GLU A CA 1
ATOM 1724 C C . GLU A 1 217 ? -12.778 11.662 15.132 1.00 95.31 217 GLU A C 1
ATOM 1726 O O . GLU A 1 217 ? -12.152 10.824 15.779 1.00 95.31 217 GLU A O 1
ATOM 1731 N N . ALA A 1 218 ? -14.097 11.569 14.940 1.00 95.38 218 ALA A N 1
ATOM 1732 C CA . ALA A 1 218 ? -14.912 10.531 15.564 1.00 95.38 218 ALA A CA 1
ATOM 1733 C C . ALA A 1 218 ? -14.524 9.126 15.075 1.00 95.38 218 ALA A C 1
ATOM 1735 O O . ALA A 1 218 ? -14.310 8.228 15.894 1.00 95.38 218 ALA A O 1
ATOM 1736 N N . ASP A 1 219 ? -14.380 8.956 13.760 1.00 95.62 219 ASP A N 1
ATOM 1737 C CA . ASP A 1 219 ? -13.984 7.689 13.147 1.00 95.62 219 ASP A CA 1
ATOM 1738 C C . ASP A 1 219 ? -12.518 7.359 13.440 1.00 95.62 219 ASP A C 1
ATOM 1740 O O . ASP A 1 219 ? -12.189 6.205 13.708 1.00 95.62 219 ASP A O 1
ATOM 1744 N N . ALA A 1 220 ? -11.629 8.357 13.448 1.00 97.06 220 ALA A N 1
ATOM 1745 C CA . ALA A 1 220 ? -10.224 8.165 13.792 1.00 97.06 220 ALA A CA 1
ATOM 1746 C C . ALA A 1 220 ? -10.064 7.625 15.220 1.00 97.06 220 ALA A C 1
ATOM 1748 O O . ALA A 1 220 ? -9.342 6.650 15.432 1.00 97.06 220 ALA A O 1
ATOM 1749 N N . ILE A 1 221 ? -10.773 8.214 16.189 1.00 97.81 221 ILE A N 1
ATOM 1750 C CA . ILE A 1 221 ? -10.772 7.748 17.581 1.00 97.81 221 ILE A CA 1
ATOM 1751 C C . ILE A 1 221 ? -11.271 6.305 17.661 1.00 97.81 221 ILE A C 1
ATOM 1753 O O . ILE A 1 221 ? -10.618 5.476 18.294 1.00 97.81 221 ILE A O 1
ATOM 1757 N N . GLU A 1 222 ? -12.383 5.980 16.999 1.00 97.31 222 GLU A N 1
ATOM 1758 C CA . GLU A 1 222 ? -12.913 4.611 16.994 1.00 97.31 222 GLU A CA 1
ATOM 1759 C C . GLU A 1 222 ? -11.929 3.608 16.395 1.00 97.31 222 GLU A C 1
ATOM 1761 O O . GLU A 1 222 ? -11.675 2.555 16.979 1.00 97.31 222 GLU A O 1
ATOM 1766 N N . GLN A 1 223 ? -11.316 3.938 15.260 1.00 97.50 223 GLN A N 1
ATOM 1767 C CA . GLN A 1 223 ? -10.363 3.048 14.603 1.00 97.50 223 GLN A CA 1
ATOM 1768 C C . GLN A 1 223 ? -9.091 2.848 15.430 1.00 97.50 223 GLN A C 1
ATOM 1770 O O . GLN A 1 223 ? -8.593 1.727 15.505 1.00 97.50 223 GLN A O 1
ATOM 1775 N N . LEU A 1 224 ? -8.592 3.885 16.110 1.00 98.06 224 LEU A N 1
ATOM 1776 C CA . LEU A 1 224 ? -7.456 3.755 17.026 1.00 98.06 224 LEU A CA 1
ATOM 1777 C C . LEU A 1 224 ? -7.810 2.905 18.256 1.00 98.06 224 LEU A C 1
ATOM 1779 O O . LEU A 1 224 ? -7.001 2.079 18.679 1.00 98.06 224 LEU A O 1
ATOM 1783 N N . ILE A 1 225 ? -9.026 3.039 18.793 1.00 97.50 225 ILE A N 1
ATOM 1784 C CA . ILE A 1 225 ? -9.521 2.176 19.876 1.00 97.50 225 ILE A CA 1
ATOM 1785 C C . ILE A 1 225 ? -9.597 0.718 19.410 1.00 97.50 225 ILE A C 1
ATOM 1787 O O . ILE A 1 225 ? -9.130 -0.174 20.118 1.00 97.50 225 ILE A O 1
ATOM 1791 N N . VAL A 1 226 ? -10.136 0.451 18.218 1.00 97.00 226 VAL A N 1
ATOM 1792 C CA . VAL A 1 226 ? -10.196 -0.910 17.659 1.00 97.00 226 VAL A CA 1
ATOM 1793 C C . VAL A 1 226 ? -8.792 -1.469 17.426 1.00 97.00 226 VAL A C 1
ATOM 1795 O O . VAL A 1 226 ? -8.498 -2.566 17.899 1.00 97.00 226 VAL A O 1
ATOM 1798 N N . ALA A 1 227 ? -7.903 -0.709 16.781 1.00 97.00 227 ALA A N 1
ATOM 1799 C CA . ALA A 1 227 ? -6.521 -1.115 16.530 1.00 97.00 227 ALA A CA 1
ATOM 1800 C C . ALA A 1 227 ? -5.772 -1.423 17.834 1.00 97.00 227 ALA A C 1
ATOM 1802 O O . ALA A 1 227 ? -4.968 -2.351 17.874 1.00 97.00 227 ALA A O 1
ATOM 1803 N N . SER A 1 228 ? -6.078 -0.708 18.924 1.00 96.75 228 SER A N 1
ATOM 1804 C CA . SER A 1 228 ? -5.431 -0.935 20.220 1.00 96.75 228 SER A CA 1
ATOM 1805 C C . SER A 1 228 ? -5.699 -2.313 20.837 1.00 96.75 228 SER A C 1
ATOM 1807 O O . SER A 1 228 ? -4.926 -2.771 21.674 1.00 96.75 228 SER A O 1
ATOM 1809 N N . ARG A 1 229 ? -6.763 -3.000 20.399 1.00 95.00 229 ARG A N 1
ATOM 1810 C CA . ARG A 1 229 ? -7.101 -4.362 20.843 1.00 95.00 229 ARG A CA 1
ATOM 1811 C C . ARG A 1 229 ? -6.206 -5.423 20.201 1.00 95.00 229 ARG A C 1
ATOM 1813 O O . ARG A 1 229 ? -6.126 -6.542 20.702 1.00 95.00 229 ARG A O 1
ATOM 1820 N N . ASN A 1 230 ? -5.523 -5.084 19.108 1.00 95.06 230 ASN A N 1
ATOM 1821 C CA . ASN A 1 230 ? -4.495 -5.924 18.514 1.00 95.06 230 ASN A CA 1
ATOM 1822 C C . ASN A 1 230 ? -3.159 -5.637 19.219 1.00 95.06 230 ASN A C 1
ATOM 1824 O O . ASN A 1 230 ? -2.580 -4.564 19.058 1.00 95.06 230 ASN A O 1
ATOM 1828 N N . GLN A 1 231 ? -2.675 -6.601 20.008 1.00 93.88 231 GLN A N 1
ATOM 1829 C CA . GLN A 1 231 ? -1.482 -6.472 20.859 1.00 93.88 231 GLN A CA 1
ATOM 1830 C C . GLN A 1 231 ? -0.264 -5.846 20.139 1.00 93.88 231 GLN A C 1
ATOM 1832 O O . GLN A 1 231 ? 0.257 -4.841 20.626 1.00 93.88 231 GLN A O 1
ATOM 1837 N N . PRO A 1 232 ? 0.168 -6.337 18.958 1.00 96.12 232 PRO A N 1
ATOM 1838 C CA . PRO A 1 232 ? 1.253 -5.705 18.200 1.00 96.12 232 PRO A CA 1
ATOM 1839 C C . PRO A 1 232 ? 1.012 -4.251 17.748 1.00 96.12 232 PRO A C 1
ATOM 1841 O O . PRO A 1 232 ? 1.977 -3.543 17.452 1.00 96.12 232 PRO A O 1
ATOM 1844 N N . LEU A 1 233 ? -0.238 -3.790 17.664 1.00 96.75 233 LEU A N 1
ATOM 1845 C CA . LEU A 1 233 ? -0.593 -2.417 17.276 1.00 96.75 233 LEU A CA 1
ATOM 1846 C C . LEU A 1 233 ? -0.832 -1.495 18.480 1.00 96.75 233 LEU A C 1
ATOM 1848 O O . LEU A 1 233 ? -0.745 -0.272 18.337 1.00 96.75 233 LEU A O 1
ATOM 1852 N N . ALA A 1 234 ? -1.102 -2.067 19.656 1.00 96.62 234 ALA A N 1
ATOM 1853 C CA . ALA A 1 234 ? -1.567 -1.367 20.850 1.00 96.62 234 ALA A CA 1
ATOM 1854 C C . ALA A 1 234 ? -0.735 -0.136 21.207 1.00 96.62 234 ALA A C 1
ATOM 1856 O O . ALA A 1 234 ? -1.278 0.958 21.359 1.00 96.62 234 ALA A O 1
ATOM 1857 N N . SER A 1 235 ? 0.590 -0.289 21.272 1.00 96.25 235 SER A N 1
ATOM 1858 C CA . SER A 1 235 ? 1.499 0.796 21.655 1.00 96.25 235 SER A CA 1
ATOM 1859 C C . SER A 1 235 ? 1.352 2.016 20.745 1.00 96.25 235 SER A C 1
ATOM 1861 O O . SER A 1 235 ? 1.211 3.143 21.219 1.00 96.25 235 SER A O 1
ATOM 1863 N N . GLN A 1 236 ? 1.334 1.793 19.431 1.00 96.31 236 GLN A N 1
ATOM 1864 C CA . GLN A 1 236 ? 1.270 2.877 18.464 1.00 96.31 236 GLN A CA 1
ATOM 1865 C C . GLN A 1 236 ? -0.131 3.480 18.372 1.00 96.31 236 GLN A C 1
ATOM 1867 O O . GLN A 1 236 ? -0.254 4.700 18.284 1.00 96.31 236 GLN A O 1
ATOM 1872 N N . ALA A 1 237 ? -1.177 2.655 18.435 1.00 97.56 237 ALA A N 1
ATOM 1873 C CA . ALA A 1 237 ? -2.555 3.130 18.422 1.00 97.56 237 ALA A CA 1
ATOM 1874 C C . ALA A 1 237 ? -2.849 4.032 19.634 1.00 97.56 237 ALA A C 1
ATOM 1876 O O . ALA A 1 237 ? -3.366 5.136 19.472 1.00 97.56 237 ALA A O 1
ATOM 1877 N N . ILE A 1 238 ? -2.430 3.611 20.833 1.00 97.56 238 ILE A N 1
ATOM 1878 C CA . ILE A 1 238 ? -2.578 4.384 22.074 1.00 97.56 238 ILE A CA 1
ATOM 1879 C C . ILE A 1 238 ? -1.743 5.667 22.026 1.00 97.56 238 ILE A C 1
ATOM 1881 O O . ILE A 1 238 ? -2.238 6.730 22.396 1.00 97.56 238 ILE A O 1
ATOM 1885 N N . MET A 1 239 ? -0.506 5.601 21.524 1.00 96.88 239 MET A N 1
ATOM 1886 C CA . MET A 1 239 ? 0.337 6.787 21.344 1.00 96.88 239 MET A CA 1
ATOM 1887 C C . MET A 1 239 ? -0.311 7.811 20.405 1.00 96.88 239 MET A C 1
ATOM 1889 O O . MET A 1 239 ? -0.321 9.002 20.707 1.00 96.88 239 MET A O 1
ATOM 1893 N N . LEU A 1 240 ? -0.873 7.367 19.277 1.00 96.62 240 LEU A N 1
ATOM 1894 C CA . LEU A 1 240 ? -1.580 8.247 18.343 1.00 96.62 240 LEU A CA 1
ATOM 1895 C C . LEU A 1 240 ? -2.836 8.845 18.980 1.00 96.62 240 LEU A C 1
ATOM 1897 O O . LEU A 1 240 ? -3.070 10.044 18.831 1.00 96.62 240 LEU A O 1
ATOM 1901 N N . LEU A 1 241 ? -3.595 8.040 19.728 1.00 96.56 241 LEU A N 1
ATOM 1902 C CA . LEU A 1 241 ? -4.790 8.491 20.434 1.00 96.56 241 LEU A CA 1
ATOM 1903 C C . LEU A 1 241 ? -4.454 9.580 21.461 1.00 96.56 241 LEU A C 1
ATOM 1905 O O . LEU A 1 241 ? -5.067 10.644 21.457 1.00 96.56 241 LEU A O 1
ATOM 1909 N N . ALA A 1 242 ? -3.433 9.350 22.288 1.00 95.75 242 ALA A N 1
ATOM 1910 C CA . ALA A 1 242 ? -2.953 10.315 23.270 1.00 95.75 242 ALA A CA 1
ATOM 1911 C C . ALA A 1 242 ? -2.418 11.591 22.600 1.00 95.75 242 ALA A C 1
ATOM 1913 O O . ALA A 1 242 ? -2.751 12.698 23.009 1.00 95.75 242 ALA A O 1
ATOM 1914 N N . LYS A 1 243 ? -1.610 11.454 21.544 1.00 95.19 243 LYS A N 1
ATOM 1915 C CA . LYS A 1 243 ? -0.954 12.588 20.884 1.00 95.19 243 LYS A CA 1
ATOM 1916 C C . LYS A 1 243 ? -1.925 13.501 20.138 1.00 95.19 243 LYS A C 1
ATOM 1918 O O . LYS A 1 243 ? -1.745 14.714 20.167 1.00 95.19 243 LYS A O 1
ATOM 1923 N N . HIS A 1 244 ? -2.893 12.929 19.427 1.00 95.12 244 HIS A N 1
ATOM 1924 C CA . HIS A 1 244 ? -3.766 13.690 18.530 1.00 95.12 244 HIS A CA 1
ATOM 1925 C C . HIS A 1 244 ? -5.131 14.011 19.142 1.00 95.12 244 HIS A C 1
ATOM 1927 O O . HIS A 1 244 ? -5.729 15.011 18.759 1.00 95.12 244 HIS A O 1
ATOM 1933 N N . TYR A 1 245 ? -5.608 13.212 20.101 1.00 95.88 245 TYR A N 1
ATOM 1934 C CA . TYR A 1 245 ? -6.994 13.268 20.575 1.00 95.88 245 TYR A CA 1
ATOM 1935 C C . TYR A 1 245 ? -7.126 13.359 22.100 1.00 95.88 245 TYR A C 1
ATOM 1937 O O . TYR A 1 245 ? -8.212 13.143 22.628 1.00 95.88 245 TYR A O 1
ATOM 1945 N N . SER A 1 246 ? -6.070 13.729 22.835 1.00 91.44 246 SER A N 1
ATOM 1946 C CA . SER A 1 246 ? -6.120 13.900 24.301 1.00 91.44 246 SER A CA 1
ATOM 1947 C C . SER A 1 246 ? -7.159 14.909 24.792 1.00 91.44 246 SER A C 1
ATOM 1949 O O . SER A 1 246 ? -7.570 14.837 25.945 1.00 91.44 246 SER A O 1
ATOM 1951 N N . HIS A 1 247 ? -7.596 15.840 23.946 1.00 90.88 247 HIS A N 1
ATOM 1952 C CA . HIS A 1 247 ? -8.635 16.823 24.257 1.00 90.88 247 HIS A CA 1
ATOM 1953 C C . HIS A 1 247 ? -10.061 16.273 24.072 1.00 90.88 247 HIS A C 1
ATOM 1955 O O . HIS A 1 247 ? -11.017 16.880 24.551 1.00 90.88 247 HIS A O 1
ATOM 1961 N N . ASN A 1 248 ? -10.226 15.134 23.394 1.00 96.75 248 ASN A N 1
ATOM 1962 C CA . ASN A 1 248 ? -11.530 14.539 23.139 1.00 96.75 248 ASN A CA 1
ATOM 1963 C C . ASN A 1 248 ? -11.971 13.644 24.312 1.00 96.75 248 ASN A C 1
ATOM 1965 O O . ASN A 1 248 ? -11.246 12.741 24.735 1.00 96.75 248 ASN A O 1
ATOM 1969 N N . GLN A 1 249 ? -13.200 13.841 24.799 1.00 96.06 249 GLN A N 1
ATOM 1970 C CA . GLN A 1 249 ? -13.745 13.113 25.951 1.00 96.06 249 GLN A CA 1
ATOM 1971 C C . GLN A 1 249 ? -13.747 11.588 25.759 1.00 96.06 249 GLN A C 1
ATOM 1973 O O . GLN A 1 249 ? -13.432 10.846 26.687 1.00 96.06 249 GLN A O 1
ATOM 1978 N N . LYS A 1 250 ? -14.075 11.094 24.561 1.00 96.94 250 LYS A N 1
ATOM 1979 C CA . LYS A 1 250 ? -14.118 9.654 24.273 1.00 96.94 250 LYS A CA 1
ATOM 1980 C C . LYS A 1 250 ? -12.727 9.031 24.328 1.00 96.94 250 LYS A C 1
ATOM 1982 O O . LYS A 1 250 ? -12.557 7.960 24.908 1.00 96.94 250 LYS A O 1
ATOM 1987 N N . ALA A 1 251 ? -11.736 9.718 23.764 1.00 96.38 251 ALA A N 1
ATOM 1988 C CA . ALA A 1 251 ? -10.342 9.302 23.839 1.00 96.38 251 ALA A CA 1
ATOM 1989 C C . ALA A 1 251 ? -9.839 9.309 25.293 1.00 96.38 251 ALA A C 1
ATOM 1991 O O . ALA A 1 251 ? -9.238 8.329 25.726 1.00 96.38 251 ALA A O 1
ATOM 1992 N N . GLN A 1 252 ? -10.153 10.350 26.074 1.00 95.38 252 GLN A N 1
ATOM 1993 C CA . GLN A 1 252 ? -9.814 10.419 27.503 1.00 95.38 252 GLN A CA 1
ATOM 1994 C C . GLN A 1 252 ? -10.430 9.267 28.302 1.00 95.38 252 GLN A C 1
ATOM 1996 O O . GLN A 1 252 ? -9.725 8.608 29.064 1.00 95.38 252 GLN A O 1
ATOM 2001 N N . MET A 1 253 ? -11.721 8.985 28.102 1.00 96.75 253 MET A N 1
ATOM 2002 C CA . MET A 1 253 ? -12.408 7.876 28.770 1.00 96.75 253 MET A CA 1
ATOM 2003 C C . MET A 1 253 ? -11.763 6.530 28.435 1.00 96.75 253 MET A C 1
ATOM 2005 O O . MET A 1 253 ? -11.550 5.708 29.327 1.00 96.75 253 MET A O 1
ATOM 2009 N N . PHE A 1 254 ? -11.416 6.308 27.164 1.00 97.44 254 PHE A N 1
ATOM 2010 C CA . PHE A 1 254 ? -10.716 5.095 26.761 1.00 97.44 254 PHE A CA 1
ATOM 2011 C C . PHE A 1 254 ? -9.331 4.993 27.413 1.00 97.44 254 PHE A C 1
ATOM 2013 O O . PHE A 1 254 ? -9.025 3.963 28.006 1.00 97.44 254 PHE A O 1
ATOM 2020 N N . LEU A 1 255 ? -8.515 6.052 27.364 1.00 96.25 255 LEU A N 1
ATOM 2021 C CA . LEU A 1 255 ? -7.181 6.070 27.977 1.00 96.25 255 LEU A CA 1
ATOM 2022 C C . LEU A 1 255 ? -7.261 5.842 29.495 1.00 96.25 255 LEU A C 1
ATOM 2024 O O . LEU A 1 255 ? -6.499 5.054 30.046 1.00 96.25 255 LEU A O 1
ATOM 2028 N N . GLN A 1 256 ? -8.229 6.454 30.178 1.00 95.88 256 GLN A N 1
ATOM 2029 C CA . GLN A 1 256 ? -8.450 6.231 31.606 1.00 95.88 256 GLN A CA 1
ATOM 2030 C C . GLN A 1 256 ? -8.839 4.778 31.906 1.00 95.88 256 GLN A C 1
ATOM 2032 O O . GLN A 1 256 ? -8.351 4.195 32.874 1.00 95.88 256 GLN A O 1
ATOM 2037 N N . SER A 1 257 ? -9.685 4.169 31.072 1.00 96.56 257 SER A N 1
ATOM 2038 C CA . SER A 1 257 ? -10.011 2.746 31.188 1.00 96.56 257 SER A CA 1
ATOM 2039 C C . SER A 1 257 ? -8.785 1.864 30.930 1.00 96.56 257 SER A C 1
ATOM 2041 O O . SER A 1 257 ? -8.566 0.903 31.663 1.00 96.56 257 SER A O 1
ATOM 2043 N N . ALA A 1 258 ? -7.969 2.197 29.929 1.00 95.62 258 ALA A N 1
ATOM 2044 C CA . ALA A 1 258 ? -6.785 1.435 29.537 1.00 95.62 258 ALA A CA 1
ATOM 2045 C C . ALA A 1 258 ? -5.667 1.470 30.596 1.00 95.62 258 ALA A C 1
ATOM 2047 O O . ALA A 1 258 ? -4.902 0.516 30.701 1.00 95.62 258 ALA A O 1
ATOM 2048 N N . LEU A 1 259 ? -5.607 2.507 31.442 1.00 94.75 259 LEU A N 1
ATOM 2049 C CA . LEU A 1 259 ? -4.723 2.540 32.619 1.00 94.75 259 LEU A CA 1
ATOM 2050 C C . LEU A 1 259 ? -5.061 1.465 33.664 1.00 94.75 259 LEU A C 1
ATOM 2052 O O . LEU A 1 259 ? -4.191 1.094 34.450 1.00 94.75 259 LEU A O 1
ATOM 2056 N N . ASN A 1 260 ? -6.301 0.970 33.674 1.00 95.44 260 ASN A N 1
ATOM 2057 C CA . ASN A 1 260 ? -6.747 -0.093 34.574 1.00 95.44 260 ASN A CA 1
ATOM 2058 C C . ASN A 1 260 ? -6.711 -1.486 33.920 1.00 95.44 260 ASN A C 1
ATOM 2060 O O . ASN A 1 260 ? -6.953 -2.479 34.603 1.00 95.44 260 ASN A O 1
ATOM 2064 N N . ASP A 1 261 ? -6.422 -1.573 32.618 1.00 94.81 261 ASP A N 1
ATOM 2065 C CA . ASP A 1 261 ? -6.286 -2.838 31.896 1.00 94.81 261 ASP A CA 1
ATOM 2066 C C . ASP A 1 261 ? -4.827 -3.326 31.972 1.00 94.81 261 ASP A C 1
ATOM 2068 O O . ASP A 1 261 ? -3.948 -2.664 31.416 1.00 94.81 261 ASP A O 1
ATOM 2072 N N . PRO A 1 262 ? -4.531 -4.488 32.588 1.00 93.88 262 PRO A N 1
ATOM 2073 C CA . PRO A 1 262 ? -3.164 -5.000 32.709 1.00 93.88 262 PRO A CA 1
ATOM 2074 C C . PRO A 1 262 ? -2.413 -5.134 31.378 1.00 93.88 262 PRO A C 1
ATOM 2076 O O . PRO A 1 262 ? -1.185 -5.057 31.355 1.00 93.88 262 PRO A O 1
ATOM 2079 N N . GLN A 1 263 ? -3.129 -5.338 30.269 1.00 93.81 263 GLN A N 1
ATOM 2080 C CA . GLN A 1 263 ? -2.524 -5.478 28.947 1.00 93.81 263 GLN A CA 1
ATOM 2081 C C . GLN A 1 263 ? -2.120 -4.133 28.332 1.00 93.81 263 GLN A C 1
ATOM 2083 O O . GLN A 1 263 ? -1.179 -4.076 27.543 1.00 93.81 263 GLN A O 1
ATOM 2088 N N . LEU A 1 264 ? -2.818 -3.051 28.685 1.00 95.38 264 LEU A N 1
ATOM 2089 C CA . LEU A 1 264 ? -2.643 -1.728 28.077 1.00 95.38 264 LEU A CA 1
ATOM 2090 C C . LEU A 1 264 ? -2.056 -0.694 29.046 1.00 95.38 264 LEU A C 1
ATOM 2092 O O . LEU A 1 264 ? -1.608 0.366 28.602 1.00 95.38 264 LEU A O 1
ATOM 2096 N N . GLN A 1 265 ? -2.012 -0.996 30.344 1.00 95.31 265 GLN A N 1
ATOM 2097 C CA . GLN A 1 265 ? -1.650 -0.074 31.420 1.00 95.31 265 GLN A CA 1
ATOM 2098 C C . GLN A 1 265 ? -0.305 0.608 31.173 1.00 95.31 265 GLN A C 1
ATOM 2100 O O . GLN A 1 265 ? -0.224 1.836 31.173 1.00 95.31 265 GLN A O 1
ATOM 2105 N N . TRP A 1 266 ? 0.749 -0.170 30.915 1.00 94.56 266 TRP A N 1
ATOM 2106 C CA . TRP A 1 266 ? 2.094 0.373 30.706 1.00 94.56 266 TRP A CA 1
ATOM 2107 C C . TRP A 1 266 ? 2.215 1.179 29.416 1.00 94.56 266 TRP A C 1
ATOM 2109 O O . TRP A 1 266 ? 2.854 2.230 29.406 1.00 94.56 266 TRP A O 1
ATOM 2119 N N . LEU A 1 267 ? 1.567 0.719 28.343 1.00 95.06 267 LEU A N 1
ATOM 2120 C CA . LEU A 1 267 ? 1.541 1.424 27.061 1.00 95.06 267 LEU A CA 1
ATOM 2121 C C . LEU A 1 267 ? 0.846 2.781 27.203 1.00 95.06 267 LEU A C 1
ATOM 2123 O O . LEU A 1 267 ? 1.334 3.789 26.698 1.00 95.06 267 LEU A O 1
ATOM 2127 N N . THR A 1 268 ? -0.260 2.803 27.944 1.00 94.69 268 THR A N 1
ATOM 2128 C CA . THR A 1 268 ? -1.054 4.004 28.203 1.00 94.69 268 THR A CA 1
ATOM 2129 C C . THR A 1 268 ? -0.317 4.978 29.110 1.00 94.69 268 THR A C 1
ATOM 2131 O O . THR A 1 268 ? -0.226 6.159 28.782 1.00 94.69 268 THR A O 1
ATOM 2134 N N . ALA A 1 269 ? 0.277 4.497 30.204 1.00 93.44 269 ALA A N 1
ATOM 2135 C CA . ALA A 1 269 ? 1.078 5.326 31.100 1.00 93.44 269 ALA A CA 1
ATOM 2136 C C . ALA A 1 269 ? 2.268 5.966 30.367 1.00 93.44 269 ALA A C 1
ATOM 2138 O O . ALA A 1 269 ? 2.513 7.162 30.521 1.00 93.44 269 ALA A O 1
ATOM 2139 N N . ALA A 1 270 ? 2.968 5.199 29.523 1.00 93.06 270 ALA A N 1
ATOM 2140 C CA . ALA A 1 270 ? 4.056 5.718 28.702 1.00 93.06 270 ALA A CA 1
ATOM 2141 C C . ALA A 1 270 ? 3.563 6.762 27.687 1.00 93.06 270 ALA A C 1
ATOM 2143 O O . ALA A 1 270 ? 4.148 7.837 27.588 1.00 93.06 270 ALA A O 1
ATOM 2144 N N . ALA A 1 271 ? 2.474 6.482 26.964 1.00 92.25 271 ALA A N 1
ATOM 2145 C CA . ALA A 1 271 ? 1.921 7.404 25.976 1.00 92.25 271 ALA A CA 1
ATOM 2146 C C . ALA A 1 271 ? 1.489 8.738 26.596 1.00 92.25 271 ALA A C 1
ATOM 2148 O O . ALA A 1 271 ? 1.862 9.793 26.087 1.00 92.25 271 ALA A O 1
ATOM 2149 N N . VAL A 1 272 ? 0.764 8.695 27.717 1.00 90.56 272 VAL A N 1
ATOM 2150 C CA . VAL A 1 272 ? 0.326 9.897 28.439 1.00 90.56 272 VAL A CA 1
ATOM 2151 C C . VAL A 1 272 ? 1.521 10.643 29.038 1.00 90.56 272 VAL A C 1
ATOM 2153 O O . VAL A 1 272 ? 1.591 11.858 28.912 1.00 90.56 272 VAL A O 1
ATOM 2156 N N . GLY A 1 273 ? 2.504 9.941 29.614 1.00 86.75 273 GLY A N 1
ATOM 2157 C CA . GLY A 1 273 ? 3.711 10.566 30.169 1.00 86.75 273 GLY A CA 1
ATOM 2158 C C . GLY A 1 273 ? 4.626 11.219 29.123 1.00 86.75 273 GLY A C 1
ATOM 2159 O O . GLY A 1 273 ? 5.416 12.099 29.458 1.00 86.75 273 GLY A O 1
ATOM 2160 N N . MET A 1 274 ? 4.525 10.812 27.854 1.00 83.81 274 MET A N 1
ATOM 2161 C CA . MET A 1 274 ? 5.243 11.430 26.734 1.00 83.81 274 MET A CA 1
ATOM 2162 C C . MET A 1 274 ? 4.524 12.648 26.146 1.00 83.81 274 MET A C 1
ATOM 2164 O O . MET A 1 274 ? 5.128 13.378 25.350 1.00 83.81 274 MET A O 1
ATOM 2168 N N . LEU A 1 275 ? 3.267 12.896 26.527 1.00 82.56 275 LEU A N 1
ATOM 2169 C CA . LEU A 1 275 ? 2.614 14.158 26.219 1.00 82.56 275 LEU A CA 1
ATOM 2170 C C . LEU A 1 275 ? 3.332 15.241 27.020 1.00 82.56 275 LEU A C 1
ATOM 2172 O O . LEU A 1 275 ? 3.167 15.362 28.229 1.00 82.56 275 LEU A O 1
ATOM 2176 N N . LYS A 1 276 ? 4.169 16.033 26.344 1.00 64.56 276 LYS A N 1
ATOM 2177 C CA . LYS A 1 276 ? 4.577 17.319 26.909 1.00 64.56 276 LYS A CA 1
ATOM 2178 C C . LYS A 1 276 ? 3.297 18.094 27.172 1.00 64.56 276 LYS A C 1
ATOM 2180 O O . LYS A 1 276 ? 2.474 18.152 26.255 1.00 64.56 276 LYS A O 1
ATOM 2185 N N . ASP A 1 277 ? 3.174 18.696 28.354 1.00 54.78 277 ASP A N 1
ATOM 2186 C CA . ASP A 1 277 ? 2.166 19.714 28.658 1.00 54.78 277 ASP A CA 1
ATOM 2187 C C . ASP A 1 277 ? 2.262 20.816 27.598 1.00 54.78 277 ASP A C 1
ATOM 2189 O O . ASP A 1 277 ? 2.994 21.799 27.720 1.00 54.78 277 ASP A O 1
ATOM 2193 N N . SER A 1 278 ? 1.579 20.609 26.480 1.00 41.12 278 SER A N 1
ATOM 2194 C CA . SER A 1 278 ? 1.571 21.505 25.335 1.00 41.12 278 SER A CA 1
ATOM 2195 C C . SER A 1 278 ? 0.407 22.460 25.551 1.00 41.12 278 SER A C 1
ATOM 2197 O O . SER A 1 278 ? -0.561 22.431 24.807 1.00 41.12 278 SER A O 1
ATOM 2199 N N . GLN A 1 279 ? 0.583 23.232 26.630 1.00 37.38 279 GLN A N 1
ATOM 2200 C CA . GLN A 1 279 ? -0.080 24.444 27.122 1.00 37.38 279 GLN A CA 1
ATOM 2201 C C . GLN A 1 279 ? -1.609 24.460 27.355 1.00 37.38 279 GLN A C 1
ATOM 2203 O O . GLN A 1 279 ? -2.359 23.836 26.609 1.00 37.38 279 GLN A O 1
ATOM 2208 N N . PRO A 1 280 ? -2.066 25.196 28.396 1.00 36.59 280 PRO A N 1
ATOM 2209 C CA . PRO A 1 280 ? -3.459 25.627 28.534 1.00 36.59 280 PRO A CA 1
ATOM 2210 C C . PRO A 1 280 ? -3.879 26.624 27.445 1.00 36.59 280 PRO A C 1
ATOM 2212 O O . PRO A 1 280 ? -2.994 27.330 26.906 1.00 36.59 280 PRO A O 1
#

Mean predicted aligned error: 10.86 Å

Organism: NCBI:txid2259342